Protein AF-A0AAE3ZXQ8-F1 (afdb_monomer_lite)

Sequence (187 aa):
MSVRRIRRAVEITVRGATPAETIATVRERSARLRESTGLSSRVSDSGRVRARMPANSSTHPSPYLTAHIGPRARSTVVTGRIVESWYPLFYGHMYYVLAAMVGLPTLPLLAFVTGFGNPVPYLALALAAVLGWCGVGMTRQRHLSFAREADELERALRPLFAPPGQRPRDDPSRHRPRRPERPAAAP

pLDDT: mean 74.48, std 13.16, range [33.75, 90.44]

Organism: NCBI:txid587534

Radius of gyration: 24.44 Å; chains: 1; bounding box: 50×57×70 Å

Secondary structure (DSSP, 8-state):
------EEEEEEEEES--HHHHHHHHHHHHHHHHHHH--EEEE-TTSEEEEE-----SSSPPPEEEEEEEEETTEEEEEEEEE--S-SSHHHHHHHHHHHHHHHHHHHHHHHHH-TT-SHHHHHHHHHHHHHHHHHHHHHHHHHHHHHHHHHHHHHHHHHHSPTT------GGGG---PPPPPPPP-

Foldseek 3Di:
DDDDFDKDKDKDWFAPDDLQRLLVLL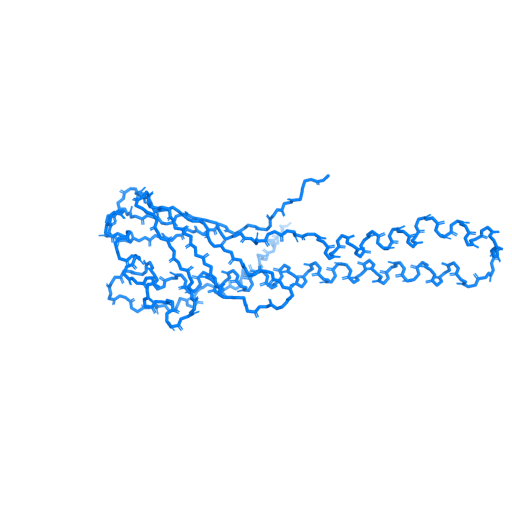VVVQVVLCVVFVKHWDADPQQWIKIWGPQPDPLFAFWIKTWGWDDDDRTIMIIIMTTGPDDLQPQLVVLLVVLCVLQPPVLVVCCVVVPDPDCVSVVSNVVSVVSNVVSVVSSVVRVVVRVVSVVVRSVSCCVSRYDPPDDPPPDPVVPDDPDPDDDDDDD

Structure (mmCIF, N/CA/C/O backbone):
data_AF-A0AAE3ZXQ8-F1
#
_entry.id   AF-A0AAE3ZXQ8-F1
#
loop_
_atom_site.group_PDB
_atom_site.id
_atom_site.type_symbol
_atom_site.label_atom_id
_atom_site.label_alt_id
_atom_site.label_comp_id
_atom_site.label_asym_id
_atom_site.label_entity_id
_atom_site.label_seq_id
_atom_site.pdbx_PDB_ins_code
_atom_site.Cartn_x
_atom_site.Cartn_y
_atom_site.Cartn_z
_atom_site.occupancy
_atom_site.B_iso_or_equiv
_atom_site.auth_seq_id
_atom_site.auth_comp_id
_atom_site.auth_asym_id
_atom_site.auth_atom_id
_atom_site.pdbx_PDB_model_num
ATOM 1 N N . MET A 1 1 ? -3.878 1.257 -20.494 1.00 37.78 1 MET A N 1
ATOM 2 C CA . MET A 1 1 ? -3.511 0.367 -19.365 1.00 37.78 1 MET A CA 1
ATOM 3 C C . MET A 1 1 ? -3.957 1.007 -18.055 1.00 37.78 1 MET A C 1
ATOM 5 O O . MET A 1 1 ? -3.477 2.087 -17.739 1.00 37.78 1 MET A O 1
ATOM 9 N N . SER A 1 2 ? -4.898 0.407 -17.315 1.00 33.75 2 SER A N 1
ATOM 10 C CA . SER A 1 2 ? -5.315 0.947 -16.013 1.00 33.75 2 SER A CA 1
ATOM 11 C C . SER A 1 2 ? -4.284 0.590 -14.940 1.00 33.75 2 SER A C 1
ATOM 13 O O . SER A 1 2 ? -3.924 -0.568 -14.733 1.00 33.75 2 SER A O 1
ATOM 15 N N . VAL A 1 3 ? -3.755 1.616 -14.282 1.00 47.03 3 VAL A N 1
ATOM 16 C CA . VAL A 1 3 ? -2.678 1.487 -13.300 1.00 47.03 3 VAL A CA 1
ATOM 17 C C . VAL A 1 3 ? -3.245 0.873 -12.021 1.00 47.03 3 VAL A C 1
ATOM 19 O O . VAL A 1 3 ? -3.951 1.537 -11.256 1.00 47.03 3 VAL A O 1
ATOM 22 N N . ARG A 1 4 ? -2.965 -0.411 -11.771 1.00 54.62 4 ARG A N 1
ATOM 23 C CA . ARG A 1 4 ? -3.375 -1.068 -10.524 1.00 54.62 4 ARG A CA 1
ATOM 24 C C . ARG A 1 4 ? -2.529 -0.524 -9.375 1.00 54.62 4 ARG A C 1
ATOM 26 O O . ARG A 1 4 ? -1.351 -0.836 -9.262 1.00 54.62 4 ARG A O 1
ATOM 33 N N . ARG A 1 5 ? -3.143 0.283 -8.501 1.00 62.88 5 ARG A N 1
ATOM 34 C CA . ARG A 1 5 ? -2.558 0.614 -7.189 1.00 62.88 5 ARG A CA 1
ATOM 35 C C . ARG A 1 5 ? -2.194 -0.683 -6.469 1.00 62.88 5 ARG A C 1
ATOM 37 O O . ARG A 1 5 ? -3.031 -1.589 -6.424 1.00 62.88 5 ARG A O 1
ATOM 44 N N . ILE A 1 6 ? -1.007 -0.740 -5.871 1.00 67.12 6 ILE A N 1
ATOM 45 C CA . ILE A 1 6 ? -0.635 -1.855 -5.003 1.00 67.12 6 ILE A CA 1
ATOM 46 C C . ILE A 1 6 ? -1.552 -1.803 -3.776 1.00 67.12 6 ILE A C 1
ATOM 48 O O . ILE A 1 6 ? -1.750 -0.753 -3.156 1.00 67.12 6 ILE A O 1
ATOM 52 N N . ARG A 1 7 ? -2.206 -2.928 -3.488 1.00 76.12 7 ARG A N 1
ATOM 53 C CA . ARG A 1 7 ? -3.172 -3.069 -2.397 1.00 76.12 7 ARG A CA 1
ATOM 54 C C . ARG A 1 7 ? -2.911 -4.387 -1.697 1.00 76.12 7 ARG A C 1
ATOM 56 O O . ARG A 1 7 ? -2.832 -5.419 -2.358 1.00 76.12 7 ARG A O 1
ATOM 63 N N . ARG A 1 8 ? -2.857 -4.355 -0.370 1.00 78.44 8 ARG A N 1
ATOM 64 C CA . ARG A 1 8 ? -2.817 -5.557 0.464 1.00 78.44 8 ARG A CA 1
ATOM 65 C C . ARG A 1 8 ? -4.079 -5.616 1.305 1.00 78.44 8 ARG A C 1
ATOM 67 O O . ARG A 1 8 ? -4.377 -4.671 2.032 1.00 78.44 8 ARG A O 1
ATOM 74 N N . ALA A 1 9 ? -4.839 -6.697 1.163 1.00 81.56 9 ALA A N 1
ATOM 75 C CA . ALA A 1 9 ? -5.971 -6.960 2.038 1.00 81.56 9 ALA A CA 1
ATOM 76 C C . ALA A 1 9 ? -5.453 -7.338 3.429 1.00 81.56 9 ALA A C 1
ATOM 78 O O . ALA A 1 9 ? -4.488 -8.092 3.547 1.00 81.56 9 ALA A O 1
ATOM 79 N N . VAL A 1 10 ? -6.088 -6.793 4.460 1.00 79.31 10 VAL A N 1
ATOM 80 C CA . VAL A 1 10 ? -5.793 -7.098 5.857 1.00 79.31 10 VAL A CA 1
ATOM 81 C C . VAL A 1 10 ? -7.108 -7.436 6.537 1.00 79.31 10 VAL A C 1
ATOM 83 O O . VAL A 1 10 ? -8.073 -6.678 6.445 1.00 79.31 10 VAL A O 1
ATOM 86 N N . GLU A 1 11 ? -7.142 -8.577 7.210 1.00 81.88 11 GLU A N 1
ATOM 87 C CA . GLU A 1 11 ? -8.266 -9.006 8.031 1.00 81.88 11 GLU A CA 1
ATOM 88 C C . GLU A 1 11 ? -7.730 -9.379 9.411 1.00 81.88 11 GLU A C 1
ATOM 90 O O . GLU A 1 11 ? -6.830 -10.212 9.532 1.00 81.88 11 GLU A O 1
ATOM 95 N N . ILE A 1 12 ? -8.249 -8.722 10.447 1.00 79.25 12 ILE A N 1
ATOM 96 C CA . ILE A 1 12 ? -7.865 -8.953 11.839 1.00 79.25 12 ILE A CA 1
ATOM 97 C C . ILE A 1 12 ? -9.124 -9.335 12.608 1.00 79.25 12 ILE A C 1
ATOM 99 O O . ILE A 1 12 ? -10.064 -8.549 12.713 1.00 79.25 12 ILE A O 1
ATOM 103 N N . THR A 1 13 ? -9.159 -10.556 13.132 1.00 77.44 13 THR A N 1
ATOM 104 C CA . THR A 1 13 ? -10.271 -11.033 13.961 1.00 77.44 13 THR A CA 1
ATOM 105 C C . THR A 1 13 ? -10.047 -10.636 15.416 1.00 77.44 13 THR A C 1
ATOM 107 O O . THR A 1 13 ? -9.016 -10.965 15.998 1.00 77.44 13 THR A O 1
ATOM 110 N N . VAL A 1 14 ? -11.037 -9.978 16.012 1.00 77.25 14 VAL A N 1
ATOM 111 C CA . VAL A 1 14 ? -11.087 -9.599 17.426 1.00 77.25 14 VAL A CA 1
ATOM 112 C C . VAL A 1 14 ? -12.109 -10.505 18.112 1.00 77.25 14 VAL A C 1
ATOM 114 O O . VAL A 1 14 ? -13.316 -10.432 17.866 1.00 77.25 14 VAL A O 1
ATOM 117 N N . ARG A 1 15 ? -11.628 -11.433 18.943 1.00 68.50 15 ARG A N 1
ATOM 118 C CA . ARG A 1 15 ? -12.498 -12.371 19.665 1.00 68.50 15 ARG A CA 1
ATOM 119 C C . ARG A 1 15 ? -13.095 -11.706 20.904 1.00 68.50 15 ARG A C 1
ATOM 121 O O . ARG A 1 15 ? -12.368 -11.077 21.662 1.00 68.50 15 ARG A O 1
ATOM 128 N N . GLY A 1 16 ? -14.395 -11.913 21.121 1.00 64.38 16 GLY A N 1
ATOM 129 C CA . GLY A 1 16 ? -15.066 -11.618 22.392 1.00 64.38 16 GLY A CA 1
ATOM 130 C C . GLY A 1 16 ? -15.449 -10.159 22.653 1.00 64.38 16 GLY A C 1
ATOM 131 O O . GLY A 1 16 ? -16.006 -9.899 23.707 1.00 64.38 16 GLY A O 1
ATOM 132 N N . ALA A 1 17 ? -15.194 -9.233 21.724 1.00 72.69 17 ALA A N 1
ATOM 133 C CA . ALA A 1 17 ? -15.605 -7.833 21.853 1.00 72.69 17 ALA A CA 1
ATOM 134 C C . ALA A 1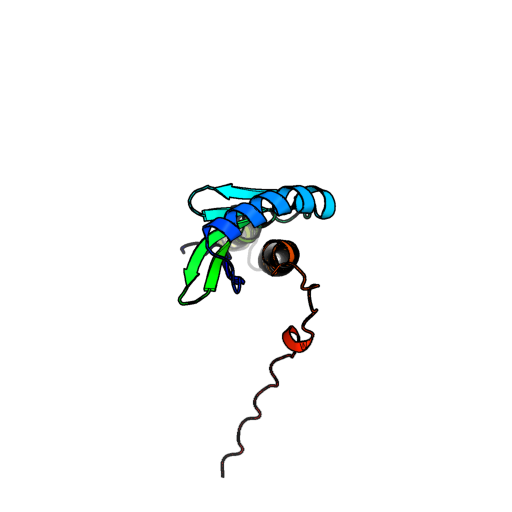 17 ? -16.722 -7.502 20.860 1.00 72.69 17 ALA A C 1
ATOM 136 O O . ALA A 1 17 ? -16.688 -7.959 19.711 1.00 72.69 17 ALA A O 1
ATOM 137 N N . THR A 1 18 ? -17.681 -6.677 21.268 1.00 84.69 18 THR A N 1
ATOM 138 C CA . THR A 1 18 ? -18.649 -6.055 20.356 1.00 84.69 18 THR A CA 1
ATOM 139 C C . THR A 1 18 ? -17.957 -5.006 19.468 1.00 84.69 18 THR A C 1
ATOM 141 O O . THR A 1 18 ? -16.875 -4.506 19.812 1.00 84.69 18 THR A O 1
ATOM 144 N N . PRO A 1 19 ? -18.547 -4.622 18.319 1.00 84.12 19 PRO A N 1
ATOM 145 C CA . PRO A 1 19 ? -17.994 -3.551 17.491 1.00 84.12 19 PRO A CA 1
ATOM 146 C C . PRO A 1 19 ? -17.811 -2.236 18.262 1.00 84.12 19 PRO A C 1
ATOM 148 O O . PRO A 1 19 ? -16.785 -1.578 18.102 1.00 84.12 19 PRO A O 1
ATOM 151 N N . ALA A 1 20 ? -18.754 -1.891 19.145 1.00 84.81 20 ALA A N 1
ATOM 152 C CA . ALA A 1 20 ? -18.701 -0.684 19.969 1.00 84.81 20 ALA A CA 1
ATOM 153 C C . ALA A 1 20 ? -17.536 -0.708 20.975 1.00 84.81 20 ALA A C 1
ATOM 155 O O . ALA A 1 20 ? -16.752 0.240 21.036 1.00 84.81 20 ALA A O 1
ATOM 156 N N . GLU A 1 21 ? -17.357 -1.816 21.701 1.00 84.94 21 GLU A N 1
ATOM 157 C CA . GLU A 1 21 ? -16.222 -2.000 22.619 1.00 84.94 21 GLU A CA 1
ATOM 158 C C . GLU A 1 21 ? -14.882 -1.974 21.878 1.00 84.94 21 GLU A C 1
ATOM 160 O O . GLU A 1 21 ? -13.905 -1.393 22.357 1.00 84.94 21 GLU A O 1
ATOM 165 N N . THR A 1 22 ? -14.836 -2.556 20.676 1.00 83.62 22 THR A N 1
ATOM 166 C CA . THR A 1 22 ? -13.638 -2.547 19.827 1.00 83.62 22 THR A CA 1
ATOM 167 C C . THR A 1 22 ? -13.291 -1.121 19.398 1.00 83.62 22 THR A C 1
ATOM 169 O O . THR A 1 22 ? -12.130 -0.728 19.473 1.00 83.62 22 THR A O 1
ATOM 172 N N . ILE A 1 23 ? -14.278 -0.312 18.998 1.00 86.50 23 ILE A N 1
ATOM 173 C CA . ILE A 1 23 ? -14.078 1.101 18.641 1.00 86.50 23 ILE A CA 1
ATOM 174 C C . ILE A 1 23 ? -13.531 1.897 19.832 1.00 86.50 23 ILE A C 1
ATOM 176 O O . ILE A 1 23 ? -12.537 2.610 19.674 1.00 86.50 23 ILE A O 1
ATOM 180 N N . ALA A 1 24 ? -14.134 1.750 21.016 1.00 85.69 24 ALA A N 1
ATOM 181 C CA . ALA A 1 24 ? -13.691 2.434 22.231 1.00 85.69 24 ALA A CA 1
ATOM 182 C C . ALA A 1 24 ? -12.251 2.046 22.611 1.00 85.69 24 ALA A C 1
ATOM 184 O O . ALA A 1 24 ? -11.399 2.917 22.795 1.00 85.69 24 ALA A O 1
ATOM 185 N N . THR A 1 25 ? -11.952 0.743 22.615 1.00 85.44 25 THR A N 1
ATOM 186 C CA . THR A 1 25 ? -10.617 0.205 22.923 1.00 85.44 25 THR A CA 1
ATOM 187 C C . THR A 1 25 ? -9.565 0.709 21.940 1.00 85.44 25 THR A C 1
ATOM 189 O O . THR A 1 25 ? -8.470 1.110 22.334 1.00 85.44 25 THR A O 1
ATOM 192 N N . VAL A 1 26 ? -9.881 0.714 20.643 1.00 85.81 26 VAL A N 1
ATOM 193 C CA . VAL A 1 26 ? -8.960 1.212 19.620 1.00 85.81 26 VAL A CA 1
ATOM 194 C C . VAL A 1 26 ? -8.724 2.713 19.793 1.00 85.81 26 VAL A C 1
ATOM 196 O O . VAL A 1 26 ? -7.584 3.154 19.663 1.00 85.81 26 VAL A O 1
ATOM 199 N N . ARG A 1 27 ? -9.758 3.501 20.118 1.00 86.31 27 ARG A N 1
ATOM 200 C CA . ARG A 1 27 ? -9.615 4.942 20.383 1.00 86.31 27 ARG A CA 1
ATOM 201 C C . ARG A 1 27 ? -8.691 5.189 21.579 1.00 86.31 27 ARG A C 1
ATOM 203 O O . ARG A 1 27 ? -7.763 5.980 21.448 1.00 86.31 27 ARG A O 1
ATOM 210 N N . GLU A 1 28 ? -8.858 4.465 22.681 1.00 85.06 28 GLU A N 1
ATOM 211 C CA . GLU A 1 28 ? -7.976 4.577 23.852 1.00 85.06 28 GLU A CA 1
ATOM 212 C C . GLU A 1 28 ? -6.525 4.179 23.522 1.00 85.06 28 GLU A C 1
ATOM 214 O O . GLU A 1 28 ? -5.578 4.924 23.784 1.00 85.06 28 GLU A O 1
ATOM 219 N N . ARG A 1 29 ? -6.333 3.020 22.882 1.00 84.75 29 ARG A N 1
ATOM 220 C CA . ARG A 1 29 ? -4.997 2.504 22.545 1.00 84.75 29 ARG A CA 1
ATOM 221 C C . ARG A 1 29 ? -4.296 3.321 21.467 1.00 84.75 29 ARG A C 1
ATOM 223 O O . ARG A 1 29 ? -3.069 3.365 21.465 1.00 84.75 29 ARG A O 1
ATOM 230 N N . SER A 1 30 ? -5.040 3.971 20.571 1.00 83.81 30 SER A N 1
ATOM 231 C CA . SER A 1 30 ? -4.473 4.789 19.494 1.00 83.81 30 SER A CA 1
ATOM 232 C C . SER A 1 30 ? -3.608 5.934 20.015 1.00 83.81 30 SER A C 1
ATOM 234 O O . SER A 1 30 ? -2.564 6.212 19.427 1.00 83.81 30 SER A O 1
ATOM 236 N N . ALA A 1 31 ? -3.997 6.548 21.138 1.00 78.25 31 ALA A N 1
ATOM 237 C CA . ALA A 1 31 ? -3.218 7.598 21.783 1.00 78.25 31 ALA A CA 1
ATOM 238 C C . ALA A 1 31 ? -1.873 7.055 22.291 1.00 78.25 31 ALA A C 1
ATOM 240 O O . ALA A 1 31 ? -0.826 7.586 21.932 1.00 78.25 31 ALA A O 1
ATOM 241 N N . ARG A 1 32 ? -1.894 5.925 23.013 1.00 80.06 32 ARG A N 1
ATOM 242 C CA . ARG A 1 32 ? -0.681 5.277 23.545 1.00 80.06 32 ARG A CA 1
ATOM 243 C C . ARG A 1 32 ? 0.257 4.783 22.439 1.00 80.06 32 ARG A C 1
ATOM 245 O O . ARG A 1 32 ? 1.466 4.968 22.509 1.00 80.06 32 ARG A O 1
ATOM 252 N N . LEU A 1 33 ? -0.294 4.179 21.385 1.00 79.06 33 LEU A N 1
ATOM 253 C CA . LEU A 1 33 ? 0.491 3.675 20.251 1.00 79.06 33 LEU A CA 1
ATOM 254 C C . LEU A 1 33 ? 1.142 4.794 19.437 1.00 79.06 33 LEU A C 1
ATOM 256 O O . LEU A 1 33 ? 2.220 4.584 18.876 1.00 79.06 33 LEU A O 1
ATOM 260 N N . ARG A 1 34 ? 0.529 5.980 19.383 1.00 82.06 34 ARG A N 1
ATOM 261 C CA . ARG A 1 34 ? 1.135 7.143 18.732 1.00 82.06 34 ARG A CA 1
ATOM 262 C C . ARG A 1 34 ? 2.427 7.560 19.428 1.00 82.06 34 ARG A C 1
ATOM 264 O O . ARG A 1 34 ? 3.382 7.894 18.738 1.00 82.06 34 ARG A O 1
ATOM 271 N N . GLU A 1 35 ? 2.464 7.511 20.753 1.00 78.50 35 GLU A N 1
ATOM 272 C CA . GLU A 1 35 ? 3.657 7.856 21.533 1.00 78.50 35 GLU A CA 1
ATOM 273 C C . GLU A 1 35 ? 4.769 6.816 21.362 1.00 78.50 35 GLU A C 1
ATOM 275 O O . GLU A 1 35 ? 5.927 7.183 21.195 1.00 78.50 35 GLU A O 1
ATOM 280 N N . SER A 1 36 ? 4.430 5.523 21.324 1.00 78.06 36 SER A N 1
ATOM 281 C CA . SER A 1 36 ? 5.437 4.454 21.271 1.00 78.06 36 SER A CA 1
ATOM 282 C C . SER A 1 36 ? 5.941 4.111 19.864 1.00 78.06 36 SER A C 1
ATOM 284 O O . SER A 1 36 ? 7.054 3.617 19.719 1.00 78.06 36 SER A O 1
ATOM 286 N N . THR A 1 37 ? 5.123 4.302 18.824 1.00 76.12 37 THR A N 1
ATOM 287 C CA . THR A 1 37 ? 5.448 3.881 17.441 1.00 76.12 37 THR A CA 1
ATOM 288 C C . THR A 1 37 ? 5.335 5.000 16.409 1.00 76.12 37 THR A C 1
ATOM 290 O O . THR A 1 37 ? 5.613 4.786 15.231 1.00 76.12 37 THR A O 1
ATOM 293 N N . GLY A 1 38 ? 4.856 6.184 16.801 1.00 79.88 38 GLY A N 1
ATOM 294 C CA . GLY A 1 38 ? 4.507 7.252 15.863 1.00 79.88 38 GLY A CA 1
ATOM 295 C C . GLY A 1 38 ? 3.258 6.963 15.017 1.00 79.88 38 GLY A C 1
ATOM 296 O O . GLY A 1 38 ? 2.862 7.809 14.214 1.00 79.88 38 GLY A O 1
ATOM 297 N N . LEU A 1 39 ? 2.612 5.798 15.179 1.00 84.25 39 LEU A N 1
ATOM 298 C CA . LEU A 1 39 ? 1.437 5.394 14.408 1.00 84.25 39 LEU A CA 1
ATOM 299 C C . LEU A 1 39 ? 0.283 6.378 14.625 1.00 84.25 39 LEU A C 1
ATOM 301 O O . LEU A 1 39 ? -0.301 6.468 15.705 1.00 84.25 39 LEU A O 1
ATOM 305 N N . SER A 1 40 ? -0.111 7.077 13.564 1.00 85.44 40 SER A N 1
ATOM 306 C CA . SER A 1 40 ? -1.320 7.891 13.576 1.00 85.44 40 SER A CA 1
ATOM 307 C C . SER A 1 40 ? -2.500 7.010 13.199 1.00 85.44 40 SER A C 1
ATOM 309 O O . SER A 1 40 ? -2.608 6.584 12.049 1.00 85.44 40 SER A O 1
ATOM 311 N N . SER A 1 41 ? -3.392 6.728 14.148 1.00 87.94 41 SER A N 1
ATOM 312 C CA . SER A 1 41 ? -4.651 6.035 13.872 1.00 87.94 41 SER A CA 1
ATOM 313 C C . SER A 1 41 ? -5.851 6.865 14.322 1.00 87.94 41 SER A C 1
ATOM 315 O O . SER A 1 41 ? -5.797 7.596 15.307 1.00 87.94 41 SER A O 1
ATOM 317 N N . ARG A 1 42 ? -6.929 6.811 13.538 1.00 88.06 42 ARG A N 1
ATOM 318 C CA . ARG A 1 42 ? -8.206 7.474 13.810 1.00 88.06 42 ARG A CA 1
ATOM 319 C C . ARG A 1 42 ? -9.338 6.497 13.553 1.00 88.06 42 ARG A C 1
ATOM 321 O O . ARG A 1 42 ? -9.347 5.824 12.519 1.00 88.06 42 ARG A O 1
ATOM 328 N N . VAL A 1 43 ? -10.302 6.475 14.464 1.00 89.19 43 VAL A N 1
ATOM 329 C CA . VAL A 1 43 ? -11.516 5.664 14.349 1.00 89.19 43 VAL A CA 1
ATOM 330 C C . VAL A 1 43 ? -12.733 6.574 14.411 1.00 89.19 43 VAL A C 1
ATOM 332 O O . VAL A 1 43 ? -12.858 7.377 15.339 1.00 89.19 43 VAL A O 1
ATOM 335 N N . SER A 1 44 ? -13.595 6.476 13.399 1.00 87.94 44 SER A N 1
ATOM 336 C CA . SER A 1 44 ? -14.896 7.144 13.395 1.00 87.94 44 SER A CA 1
ATOM 337 C C . SER A 1 44 ? -15.910 6.359 14.218 1.00 87.94 44 SER A C 1
ATOM 339 O O . SER A 1 44 ? -15.777 5.148 14.389 1.00 87.94 44 SER A O 1
ATOM 341 N N . ASP A 1 45 ? -16.974 7.031 14.647 1.00 85.62 45 ASP A N 1
ATOM 342 C CA . ASP A 1 45 ? -18.062 6.389 15.395 1.00 85.62 45 ASP A CA 1
ATOM 343 C C . ASP A 1 45 ? -18.792 5.332 14.543 1.00 85.62 45 ASP A C 1
ATOM 345 O O . ASP A 1 45 ? -19.298 4.343 15.057 1.00 85.62 45 ASP A O 1
ATOM 349 N N . SER A 1 46 ? -18.729 5.463 13.212 1.00 85.06 46 SER A N 1
ATOM 350 C CA . SER A 1 46 ? -19.206 4.465 12.244 1.00 85.06 46 SER A CA 1
ATOM 351 C C . SER A 1 46 ? -18.289 3.235 12.088 1.00 85.06 46 SER A C 1
ATOM 353 O O . SER A 1 46 ? -18.432 2.485 11.122 1.00 85.06 46 SER A O 1
ATOM 355 N N . GLY A 1 47 ? -17.257 3.078 12.923 1.00 83.81 47 GLY A N 1
ATOM 356 C CA . GLY A 1 47 ? -16.312 1.958 12.865 1.00 83.81 47 GLY A CA 1
ATOM 357 C C . GLY A 1 47 ? -15.300 2.017 11.717 1.00 83.81 47 GLY A C 1
ATOM 358 O O . GLY A 1 47 ? -14.646 1.017 11.419 1.00 83.81 47 GLY A O 1
ATOM 359 N N . ARG A 1 48 ? -15.140 3.157 11.031 1.00 89.44 48 ARG A N 1
ATOM 360 C CA . ARG A 1 48 ? -14.107 3.310 9.994 1.00 89.44 48 ARG A CA 1
ATOM 361 C C . ARG A 1 48 ? -12.772 3.635 10.650 1.00 89.44 48 ARG A C 1
ATOM 363 O O . ARG A 1 48 ? -12.643 4.644 11.336 1.00 89.44 48 ARG A O 1
ATOM 370 N N . VAL A 1 49 ? -11.760 2.828 10.359 1.00 89.06 49 VAL A N 1
ATOM 371 C CA . VAL A 1 49 ? -10.398 2.993 10.868 1.00 89.06 49 VAL A CA 1
ATOM 372 C C . VAL A 1 49 ? -9.499 3.495 9.749 1.00 89.06 49 VAL A C 1
ATOM 374 O O . VAL A 1 49 ? -9.481 2.951 8.640 1.00 89.06 49 VAL A O 1
ATOM 377 N N . ARG A 1 50 ? -8.724 4.534 10.037 1.00 89.88 50 ARG A N 1
ATOM 378 C CA . ARG A 1 50 ? -7.616 4.978 9.194 1.00 89.88 50 ARG A CA 1
ATOM 379 C C . ARG A 1 50 ? -6.352 4.953 10.023 1.00 89.88 50 ARG A C 1
ATOM 381 O O . ARG A 1 50 ? -6.353 5.502 11.119 1.00 89.88 50 ARG A O 1
ATOM 388 N N . ALA A 1 51 ? -5.295 4.343 9.507 1.00 88.38 51 ALA A N 1
ATOM 389 C CA . ALA A 1 51 ? -4.006 4.342 10.182 1.00 88.38 51 ALA A CA 1
ATOM 390 C C . ALA A 1 51 ? -2.872 4.603 9.198 1.00 88.38 51 ALA A C 1
ATOM 392 O O . ALA A 1 51 ? -2.953 4.213 8.035 1.00 88.38 51 ALA A O 1
ATOM 393 N N . ARG A 1 52 ? -1.825 5.277 9.654 1.00 86.56 52 ARG A N 1
ATOM 394 C CA . ARG A 1 52 ? -0.653 5.616 8.853 1.00 86.56 52 ARG A CA 1
ATOM 395 C C . ARG A 1 52 ? 0.574 5.661 9.755 1.00 86.56 52 ARG A C 1
ATOM 397 O O . ARG A 1 52 ? 0.513 6.227 10.846 1.00 86.56 52 ARG A O 1
ATOM 404 N N . MET A 1 53 ? 1.672 5.084 9.280 1.00 82.69 53 MET A N 1
ATOM 405 C CA . MET A 1 53 ? 2.979 5.257 9.911 1.00 82.69 53 MET A CA 1
ATOM 406 C C . MET A 1 53 ? 3.594 6.608 9.522 1.00 82.69 53 MET A C 1
ATOM 408 O O . MET A 1 53 ? 3.275 7.132 8.446 1.00 82.69 53 MET A O 1
ATOM 412 N N . PRO A 1 54 ? 4.468 7.179 10.367 1.00 78.38 54 PRO A N 1
ATOM 413 C CA . PRO A 1 54 ? 5.292 8.310 9.963 1.00 78.38 54 PRO A CA 1
ATOM 414 C C . PRO A 1 54 ? 6.101 7.960 8.706 1.00 78.38 54 PRO A C 1
ATOM 416 O O . PRO A 1 54 ? 6.304 6.791 8.377 1.00 78.38 54 PRO A O 1
ATOM 419 N N . ALA A 1 55 ? 6.497 8.990 7.959 1.00 70.12 55 ALA A N 1
ATOM 420 C CA . ALA A 1 55 ? 7.278 8.792 6.749 1.00 70.12 55 ALA A CA 1
ATOM 421 C C . ALA A 1 55 ? 8.672 8.266 7.118 1.00 70.12 55 ALA A C 1
ATOM 423 O O . ALA A 1 55 ? 9.513 9.032 7.575 1.00 70.12 55 ALA A O 1
ATOM 424 N N . ASN A 1 56 ? 8.902 6.969 6.910 1.00 67.06 56 ASN A N 1
ATOM 425 C CA . ASN A 1 56 ? 10.185 6.318 7.202 1.00 67.06 56 ASN A CA 1
ATOM 426 C C . ASN A 1 56 ? 11.104 6.238 5.971 1.00 67.06 56 ASN A C 1
ATOM 428 O O . ASN A 1 56 ? 12.240 5.783 6.072 1.00 67.06 56 ASN A O 1
ATOM 432 N N . SER A 1 57 ? 10.621 6.664 4.802 1.00 62.31 57 SER A N 1
ATOM 433 C CA . SER A 1 57 ? 11.351 6.588 3.540 1.00 62.31 57 SER A CA 1
ATOM 434 C C . SER A 1 57 ? 11.252 7.900 2.771 1.00 62.31 57 SER A C 1
ATOM 436 O O . SER A 1 57 ? 10.169 8.455 2.592 1.00 62.31 57 SER A O 1
ATOM 438 N N . SER A 1 58 ? 12.394 8.373 2.273 1.00 61.97 58 SER A N 1
ATOM 439 C CA . SER A 1 58 ? 12.482 9.491 1.327 1.00 61.97 58 SER A CA 1
ATOM 440 C C . SER A 1 58 ? 12.134 9.082 -0.109 1.00 61.97 58 SER A C 1
ATOM 442 O O . SER A 1 58 ? 11.889 9.936 -0.955 1.00 61.97 58 SER A O 1
ATOM 444 N N . THR A 1 59 ? 12.109 7.776 -0.395 1.00 59.41 59 THR A N 1
ATOM 445 C CA . THR A 1 59 ? 11.980 7.231 -1.759 1.00 59.41 59 THR A CA 1
ATOM 446 C C . THR A 1 59 ? 10.587 6.690 -2.069 1.00 59.41 59 THR A C 1
ATOM 448 O O . THR A 1 59 ? 10.266 6.423 -3.227 1.00 59.41 59 THR A O 1
ATOM 451 N N . HIS A 1 60 ? 9.743 6.532 -1.050 1.00 64.75 60 HIS A N 1
ATOM 452 C CA . HIS A 1 60 ? 8.410 5.961 -1.177 1.00 64.75 60 HIS A CA 1
ATOM 453 C C . HIS A 1 60 ? 7.462 6.596 -0.151 1.00 64.75 60 HIS A C 1
ATOM 455 O O . HIS A 1 60 ? 7.813 6.710 1.024 1.00 64.75 60 HIS A O 1
ATOM 461 N N . PRO A 1 61 ? 6.255 7.013 -0.565 1.00 70.88 61 PRO A N 1
ATOM 462 C CA . PRO A 1 61 ? 5.297 7.585 0.360 1.00 70.88 61 PRO A CA 1
ATOM 463 C C . PRO A 1 61 ? 4.676 6.480 1.223 1.00 70.88 61 PRO A C 1
ATOM 465 O O . PRO A 1 61 ? 4.088 5.531 0.708 1.00 70.88 61 PRO A O 1
ATOM 468 N N . SER A 1 62 ? 4.781 6.624 2.545 1.00 77.50 62 SER A N 1
ATOM 469 C CA . SER A 1 62 ? 4.385 5.556 3.464 1.00 77.50 62 SER A CA 1
ATOM 470 C C . SER A 1 62 ? 2.931 5.114 3.294 1.00 77.50 62 SER A C 1
ATOM 472 O O . SER A 1 62 ? 2.030 5.953 3.153 1.00 77.50 62 SER A O 1
ATOM 474 N N . PRO A 1 63 ? 2.679 3.795 3.330 1.00 81.75 63 PRO A N 1
ATOM 475 C CA . PRO A 1 63 ? 1.367 3.254 3.065 1.00 81.75 63 PRO A CA 1
ATOM 476 C C . PRO A 1 63 ? 0.412 3.606 4.207 1.00 81.75 63 PRO A C 1
ATOM 478 O O . PRO A 1 63 ? 0.810 3.848 5.351 1.00 81.75 63 PRO A O 1
ATOM 481 N N . TYR A 1 64 ? -0.880 3.615 3.900 1.00 86.06 64 TYR A N 1
ATOM 482 C CA . TYR A 1 64 ? -1.927 3.851 4.886 1.00 86.06 64 TYR A CA 1
ATOM 483 C C . TYR A 1 64 ? -2.956 2.723 4.867 1.00 86.06 64 TYR A C 1
ATOM 485 O O . TYR A 1 64 ? -3.301 2.165 3.824 1.00 86.06 64 TYR A O 1
ATOM 493 N N . LEU A 1 65 ? -3.467 2.389 6.046 1.00 89.00 65 LEU A N 1
ATOM 494 C CA . LEU A 1 65 ? -4.577 1.475 6.245 1.00 89.00 65 LEU A CA 1
ATOM 495 C C . LEU A 1 65 ? -5.898 2.231 6.112 1.00 89.00 65 LEU A C 1
ATOM 497 O O . LEU A 1 65 ? -6.106 3.277 6.731 1.00 89.00 65 LEU A O 1
ATOM 501 N N . THR A 1 66 ? -6.834 1.627 5.389 1.00 88.44 66 THR A N 1
ATOM 502 C CA . THR A 1 66 ? -8.266 1.919 5.502 1.00 88.44 66 THR A CA 1
ATOM 503 C C . THR A 1 66 ? -9.000 0.641 5.865 1.00 88.44 66 THR A C 1
ATOM 505 O O . THR A 1 66 ? -8.954 -0.324 5.108 1.00 88.44 66 THR A O 1
ATOM 508 N N . ALA A 1 67 ? -9.654 0.616 7.020 1.00 89.00 67 ALA A N 1
ATOM 509 C CA . ALA A 1 67 ? -10.375 -0.551 7.505 1.00 89.00 67 ALA A CA 1
ATOM 510 C C . ALA A 1 67 ? -11.755 -0.183 8.056 1.00 89.00 67 ALA A C 1
ATOM 512 O O . ALA A 1 67 ? -12.080 0.990 8.253 1.00 89.00 67 ALA A O 1
ATOM 513 N N . HIS A 1 68 ? -12.565 -1.206 8.274 1.00 90.44 68 HIS A N 1
ATOM 514 C CA . HIS A 1 68 ? -13.879 -1.131 8.880 1.00 90.44 68 HIS A CA 1
ATOM 515 C C . HIS A 1 68 ? -13.993 -2.213 9.951 1.00 90.44 68 HIS A C 1
ATOM 517 O O . HIS A 1 68 ? -13.595 -3.356 9.719 1.00 90.44 68 HIS A O 1
ATOM 523 N N . ILE A 1 69 ? -14.496 -1.819 11.117 1.00 88.56 69 ILE A N 1
ATOM 524 C CA . ILE A 1 69 ? -14.814 -2.693 12.241 1.00 88.56 69 ILE A CA 1
ATOM 525 C C . ILE A 1 69 ? -16.277 -3.090 12.083 1.00 88.56 69 ILE A C 1
ATOM 527 O O . ILE A 1 69 ? -17.151 -2.227 12.121 1.00 88.56 69 ILE A O 1
ATOM 531 N N . GLY A 1 70 ? -16.536 -4.381 11.912 1.00 85.38 70 GLY A N 1
ATOM 532 C CA . GLY A 1 70 ? -17.889 -4.900 11.757 1.00 85.38 70 GLY A CA 1
ATOM 533 C C . GLY A 1 70 ? -18.081 -6.249 12.448 1.00 85.38 70 GLY A C 1
ATOM 534 O O . GLY A 1 70 ? -17.105 -6.940 12.755 1.00 85.38 70 GLY A O 1
ATOM 535 N N . PRO A 1 71 ? -19.336 -6.641 12.709 1.00 85.44 71 PRO A N 1
ATOM 536 C CA . PRO A 1 71 ? -19.638 -7.955 13.253 1.00 85.44 71 PRO A CA 1
ATOM 537 C C . PRO A 1 71 ? -19.400 -9.052 12.202 1.00 85.44 71 PRO A C 1
ATOM 539 O O . PRO A 1 71 ? -19.738 -8.899 11.029 1.00 85.44 71 PRO A O 1
ATOM 542 N N . ARG A 1 72 ? -18.857 -10.195 12.630 1.00 83.19 72 ARG A N 1
ATOM 543 C CA . ARG A 1 72 ? -18.761 -11.428 11.837 1.00 83.19 72 ARG A CA 1
ATOM 544 C C . ARG A 1 72 ? -19.089 -12.636 12.711 1.00 83.19 72 ARG A C 1
ATOM 546 O O . ARG A 1 72 ? -18.268 -13.083 13.517 1.00 83.19 72 ARG A O 1
ATOM 553 N N . ALA A 1 73 ? -20.287 -13.185 12.511 1.00 79.81 73 ALA A N 1
ATOM 554 C CA . ALA A 1 73 ? -20.832 -14.305 13.279 1.00 79.81 73 ALA A CA 1
ATOM 555 C C . ALA A 1 73 ? -20.745 -14.069 14.801 1.00 79.81 73 ALA A C 1
ATOM 557 O O . ALA A 1 73 ? -21.500 -13.266 15.334 1.00 79.81 73 ALA A O 1
ATOM 558 N N . ARG A 1 74 ? -19.815 -14.741 15.495 1.00 77.81 74 ARG A N 1
ATOM 559 C CA . ARG A 1 74 ? -19.608 -14.650 16.956 1.00 77.81 74 ARG A CA 1
ATOM 560 C C . ARG A 1 74 ? -18.407 -13.779 17.358 1.00 77.81 74 ARG A C 1
ATOM 562 O O . ARG A 1 74 ? -17.884 -13.910 18.460 1.00 77.81 74 ARG A O 1
ATOM 569 N N . SER A 1 75 ? -17.901 -12.955 16.447 1.00 78.62 75 SER A N 1
ATOM 570 C CA . SER A 1 75 ? -16.700 -12.139 16.657 1.00 78.62 75 SER A CA 1
ATOM 571 C C . SER A 1 75 ? -16.826 -10.777 15.990 1.00 78.62 75 SER A C 1
ATOM 573 O O . SER A 1 75 ? -17.674 -10.586 15.120 1.00 78.62 75 SER A O 1
ATOM 575 N N . THR A 1 76 ? -15.955 -9.846 16.362 1.00 83.62 76 THR A N 1
ATOM 576 C CA . THR A 1 76 ? -15.776 -8.598 15.620 1.00 83.62 76 THR A CA 1
ATOM 577 C C . THR A 1 76 ? -14.582 -8.759 14.694 1.00 83.62 76 THR A C 1
ATOM 579 O O . THR A 1 76 ? -13.556 -9.320 15.074 1.00 83.62 76 THR A O 1
ATOM 582 N N . VAL A 1 77 ? -14.698 -8.294 13.456 1.00 85.50 77 VAL A N 1
ATOM 583 C CA . VAL A 1 77 ? -13.611 -8.356 12.480 1.00 85.50 77 VAL A CA 1
ATOM 584 C C . VAL A 1 77 ? -13.296 -6.962 11.982 1.00 85.50 77 VAL A C 1
ATOM 586 O O . VAL A 1 77 ? -14.177 -6.157 11.686 1.00 85.50 77 VAL A O 1
ATOM 589 N N . VAL A 1 78 ? -12.002 -6.695 11.878 1.00 84.19 78 VAL A N 1
ATOM 590 C CA . VAL A 1 78 ? -11.460 -5.501 11.252 1.00 84.19 78 VAL A CA 1
ATOM 591 C C . VAL A 1 78 ? -10.990 -5.884 9.862 1.00 84.19 78 VAL A C 1
ATOM 593 O O . VAL A 1 78 ? -9.941 -6.505 9.689 1.00 84.19 78 VAL A O 1
ATOM 596 N N . THR A 1 79 ? -11.787 -5.531 8.861 1.00 85.81 79 THR A N 1
ATOM 597 C CA . THR A 1 79 ? -11.460 -5.764 7.452 1.00 85.81 79 THR A CA 1
ATOM 598 C C . THR A 1 79 ? -10.985 -4.475 6.817 1.00 85.81 79 THR A C 1
ATOM 600 O O . THR A 1 79 ? -11.664 -3.451 6.896 1.00 85.81 79 THR A O 1
ATOM 603 N N . GLY A 1 80 ? -9.844 -4.507 6.147 1.00 86.75 80 GLY A N 1
ATOM 604 C CA . GLY A 1 80 ? -9.291 -3.326 5.519 1.00 86.75 80 GLY A CA 1
ATOM 605 C C . GLY A 1 80 ? -8.315 -3.614 4.403 1.00 86.75 80 GLY A C 1
ATOM 606 O O . GLY A 1 80 ? -8.083 -4.747 3.980 1.00 86.75 80 GLY A O 1
ATOM 607 N N . ARG A 1 81 ? -7.759 -2.528 3.886 1.00 87.81 81 ARG A N 1
ATOM 608 C CA . ARG A 1 81 ? -6.739 -2.543 2.851 1.00 87.81 81 ARG A CA 1
ATOM 609 C C . ARG A 1 81 ? -5.642 -1.567 3.227 1.00 87.81 81 ARG A C 1
ATOM 611 O O . ARG A 1 81 ? -5.925 -0.411 3.552 1.00 87.81 81 ARG A O 1
ATOM 618 N N . ILE A 1 82 ? -4.406 -2.040 3.147 1.00 85.56 82 ILE A N 1
ATOM 619 C CA . ILE A 1 82 ? -3.223 -1.190 3.117 1.00 85.56 82 ILE A CA 1
ATOM 620 C C . ILE A 1 82 ? -3.040 -0.749 1.669 1.00 85.56 82 ILE A C 1
ATOM 622 O O . ILE A 1 82 ? -3.003 -1.575 0.749 1.00 85.56 82 ILE A O 1
ATOM 626 N N . VAL A 1 83 ? -2.997 0.562 1.474 1.00 82.56 83 VAL A N 1
ATOM 627 C CA . VAL A 1 83 ? -2.940 1.201 0.166 1.00 82.56 83 VAL A CA 1
ATOM 628 C C . VAL A 1 83 ? -1.770 2.168 0.150 1.00 82.56 83 VAL A C 1
ATOM 630 O O . VAL A 1 83 ? -1.517 2.891 1.111 1.00 82.56 83 VAL A O 1
ATOM 633 N N . GLU A 1 84 ? -1.068 2.191 -0.971 1.00 75.81 84 GLU A N 1
ATOM 634 C CA . GLU A 1 84 ? -0.022 3.168 -1.228 1.00 75.81 84 GLU A CA 1
ATOM 635 C C . GLU A 1 84 ? -0.627 4.554 -1.511 1.00 75.81 84 GLU A C 1
ATOM 637 O O . GLU A 1 84 ? -1.600 4.687 -2.272 1.00 75.81 84 GLU A O 1
ATOM 642 N N . SER A 1 85 ? -0.079 5.609 -0.903 1.00 67.69 85 SER A N 1
ATOM 643 C CA . SER A 1 85 ? -0.518 6.976 -1.186 1.00 67.69 85 SER A CA 1
ATOM 644 C C . SER A 1 85 ? 0.131 7.505 -2.462 1.00 67.69 85 SER A C 1
ATOM 646 O O . SER A 1 85 ? 1.232 8.027 -2.428 1.00 67.69 85 SER A O 1
ATOM 648 N N . TRP A 1 86 ? -0.634 7.425 -3.551 1.00 61.91 86 TRP A N 1
ATOM 649 C CA . TRP A 1 86 ? -0.499 8.191 -4.799 1.00 61.91 86 TRP A CA 1
ATOM 650 C C . TRP A 1 86 ? 0.793 8.007 -5.638 1.00 61.91 86 TRP A C 1
ATOM 652 O O . TRP A 1 86 ? 1.865 7.655 -5.167 1.00 61.91 86 TRP A O 1
ATOM 662 N N . TYR A 1 87 ? 0.606 8.161 -6.954 1.00 57.81 87 TYR A N 1
ATOM 663 C CA . TYR A 1 87 ? 1.511 7.881 -8.085 1.00 57.81 87 TYR A CA 1
ATOM 664 C C . TYR A 1 87 ? 2.351 6.590 -8.055 1.00 57.81 87 TYR A C 1
ATOM 666 O O . TYR A 1 87 ? 3.574 6.650 -7.915 1.00 57.81 87 TYR A O 1
ATOM 674 N N . PRO A 1 88 ? 1.732 5.427 -8.347 1.00 55.09 88 PRO A N 1
ATOM 675 C CA . PRO A 1 88 ? 2.416 4.135 -8.496 1.00 55.09 88 PRO A CA 1
ATOM 676 C C . PRO A 1 88 ? 3.487 4.094 -9.600 1.00 55.09 88 PRO A C 1
ATOM 678 O O . PRO A 1 88 ? 4.276 3.159 -9.645 1.00 55.09 88 PRO A O 1
ATOM 681 N N . LEU A 1 89 ? 3.511 5.078 -10.508 1.00 55.88 89 LEU A N 1
ATOM 682 C CA . LEU A 1 89 ? 4.244 4.964 -11.768 1.00 55.88 89 LEU A CA 1
ATOM 683 C C . LEU A 1 89 ? 5.182 6.112 -12.113 1.00 55.88 89 LEU A C 1
ATOM 685 O O . LEU A 1 89 ? 5.924 5.929 -13.064 1.00 55.88 89 LEU A O 1
ATOM 689 N N . PHE A 1 90 ? 5.192 7.248 -11.406 1.00 64.44 90 PHE A N 1
ATOM 690 C CA . PHE A 1 90 ? 5.897 8.425 -11.936 1.00 64.44 90 PHE A CA 1
ATOM 691 C C . PHE A 1 90 ? 7.369 8.121 -12.256 1.00 64.44 90 PHE A C 1
ATOM 693 O O . PHE A 1 90 ? 7.784 8.292 -13.390 1.00 64.44 90 PHE A O 1
ATOM 700 N N . TYR A 1 91 ? 8.108 7.506 -11.330 1.00 66.19 91 TYR A N 1
ATOM 701 C CA . TYR A 1 91 ? 9.517 7.185 -11.564 1.00 66.19 91 TYR A CA 1
ATOM 702 C C . TYR A 1 91 ? 9.739 6.110 -12.635 1.00 66.19 91 TYR A C 1
ATOM 704 O O . TYR A 1 91 ? 10.418 6.372 -13.621 1.00 66.19 91 TYR A O 1
ATOM 712 N N . GLY A 1 92 ? 9.144 4.919 -12.495 1.00 67.88 92 GLY A N 1
ATOM 713 C CA . GLY A 1 92 ? 9.331 3.838 -13.472 1.00 67.88 92 GLY A CA 1
ATOM 714 C C . GLY A 1 92 ? 8.864 4.230 -14.877 1.00 67.88 92 GLY A C 1
ATOM 715 O O . GLY A 1 92 ? 9.573 4.006 -15.854 1.00 67.88 92 GLY A O 1
ATOM 716 N N . HIS A 1 93 ? 7.704 4.883 -14.979 1.00 72.69 93 HIS A N 1
ATOM 717 C CA . HIS A 1 93 ? 7.168 5.375 -16.244 1.00 72.69 93 HIS A CA 1
ATOM 718 C C . HIS A 1 93 ? 8.026 6.492 -16.837 1.00 72.69 93 HIS A C 1
ATOM 720 O O . HIS A 1 93 ? 8.232 6.475 -18.042 1.00 72.69 93 HIS A O 1
ATOM 726 N N . MET A 1 94 ? 8.590 7.400 -16.032 1.00 78.50 94 MET A N 1
ATOM 727 C CA . MET A 1 94 ? 9.535 8.400 -16.538 1.00 78.50 94 MET A CA 1
ATOM 728 C C . MET A 1 94 ? 10.761 7.756 -17.184 1.00 78.50 94 MET A C 1
ATOM 730 O O . MET A 1 94 ? 11.142 8.179 -18.268 1.00 78.50 94 MET A O 1
ATOM 734 N N . TYR A 1 95 ? 11.342 6.709 -16.587 1.00 79.12 95 TYR A N 1
ATOM 735 C CA . TYR A 1 95 ? 12.466 5.996 -17.207 1.00 79.12 95 TYR A CA 1
ATOM 736 C C . TYR A 1 95 ? 12.067 5.291 -18.505 1.00 79.12 95 TYR A C 1
ATOM 738 O O . TYR A 1 95 ? 12.827 5.334 -19.467 1.00 79.12 95 TYR A O 1
ATOM 746 N N . TYR A 1 96 ? 10.870 4.700 -18.573 1.00 77.00 96 TYR A N 1
ATOM 747 C CA . TYR A 1 96 ? 10.360 4.122 -19.821 1.00 77.00 96 TYR A CA 1
ATOM 748 C C . TYR A 1 96 ? 10.081 5.178 -20.891 1.00 77.00 96 TYR A C 1
ATOM 750 O O . TYR A 1 96 ? 10.394 4.949 -22.054 1.00 77.00 96 TYR A O 1
ATOM 758 N N . VAL A 1 97 ? 9.516 6.328 -20.518 1.00 81.44 97 VAL A N 1
ATOM 759 C CA . VAL A 1 97 ? 9.272 7.447 -21.436 1.00 81.44 97 VAL A CA 1
ATOM 760 C C . VAL A 1 97 ? 10.599 8.006 -21.935 1.00 81.44 97 VAL A C 1
ATOM 762 O O . VAL A 1 97 ? 10.754 8.169 -23.137 1.00 81.44 97 VAL A O 1
ATOM 765 N N . LEU A 1 98 ? 11.585 8.213 -21.058 1.00 81.06 98 LEU A N 1
ATOM 766 C CA . LEU A 1 98 ? 12.935 8.622 -21.451 1.00 81.06 98 LEU A CA 1
ATOM 767 C C . LEU A 1 98 ? 13.579 7.587 -22.381 1.00 81.06 98 LEU A C 1
ATOM 769 O O . LEU A 1 98 ? 14.065 7.954 -23.444 1.00 81.06 98 LEU A O 1
ATOM 773 N N . ALA A 1 99 ? 13.518 6.297 -22.044 1.00 80.31 99 ALA A N 1
ATOM 774 C CA . ALA A 1 99 ? 14.035 5.227 -22.895 1.00 80.31 99 ALA A CA 1
ATOM 775 C C . ALA A 1 99 ? 13.334 5.182 -24.263 1.00 80.31 99 ALA A C 1
ATOM 777 O O . ALA A 1 99 ? 13.994 4.971 -25.274 1.00 80.31 99 ALA A O 1
ATOM 778 N N . ALA A 1 100 ? 12.022 5.423 -24.318 1.00 79.81 100 ALA A N 1
ATOM 779 C CA . ALA A 1 100 ? 11.256 5.486 -25.560 1.00 79.81 100 ALA A CA 1
ATOM 780 C C . ALA A 1 100 ? 11.581 6.744 -26.381 1.00 79.81 100 ALA A C 1
ATOM 782 O O . ALA A 1 100 ? 11.705 6.653 -27.598 1.00 79.81 100 ALA A O 1
ATOM 783 N N . MET A 1 101 ? 11.762 7.899 -25.734 1.00 78.69 101 MET A N 1
ATOM 784 C CA . MET A 1 101 ? 12.151 9.146 -26.402 1.00 78.69 101 MET A CA 1
ATOM 785 C C . MET A 1 101 ? 13.584 9.102 -26.927 1.00 78.69 101 MET A C 1
ATOM 787 O O . MET A 1 101 ? 13.850 9.675 -27.977 1.00 78.69 101 MET A O 1
ATOM 791 N N . VAL A 1 102 ? 14.496 8.398 -26.252 1.00 74.88 102 VAL A N 1
ATOM 792 C CA . VAL A 1 102 ? 15.824 8.120 -26.807 1.00 74.88 102 VAL A CA 1
ATOM 793 C C . VAL A 1 102 ? 15.713 7.054 -27.901 1.00 74.88 102 VAL A C 1
ATOM 795 O O . VAL A 1 102 ? 16.163 7.278 -29.013 1.00 74.88 102 VAL A O 1
ATOM 798 N N . GLY A 1 103 ? 15.064 5.919 -27.662 1.00 66.94 103 GLY A N 1
ATOM 799 C CA . GLY A 1 103 ? 15.074 4.788 -28.595 1.00 66.94 103 GLY A CA 1
ATOM 800 C C . GLY A 1 103 ? 14.313 5.009 -29.910 1.00 66.94 103 GLY A C 1
ATOM 801 O O . GLY A 1 103 ? 14.858 4.758 -30.978 1.00 66.94 103 GLY A O 1
ATOM 802 N N . LEU A 1 104 ? 13.057 5.463 -29.870 1.00 69.19 104 LEU A N 1
ATOM 803 C CA . LEU A 1 104 ? 12.162 5.418 -31.040 1.00 69.19 104 LEU A CA 1
ATOM 804 C C . LEU A 1 104 ? 12.427 6.502 -32.102 1.00 69.19 104 LEU A C 1
ATOM 806 O O . LEU A 1 104 ? 12.476 6.149 -33.280 1.00 69.19 104 LEU A O 1
ATOM 810 N N . PRO A 1 105 ? 12.602 7.791 -31.754 1.00 67.00 105 PRO A N 1
ATOM 811 C CA . PRO A 1 105 ? 12.837 8.827 -32.757 1.00 67.00 105 PRO A CA 1
ATOM 812 C C . PRO A 1 105 ? 14.324 9.045 -33.068 1.00 67.00 105 PRO A C 1
ATOM 814 O O . PRO A 1 105 ? 14.650 9.408 -34.198 1.00 67.00 105 PRO A O 1
ATOM 817 N N . THR A 1 106 ? 15.242 8.827 -32.113 1.00 67.75 106 THR A N 1
ATOM 818 C CA . THR A 1 106 ? 16.657 9.167 -32.353 1.00 67.75 106 THR A CA 1
ATOM 819 C C . THR A 1 106 ? 17.393 8.118 -33.173 1.00 67.75 106 THR A C 1
ATOM 821 O O . THR A 1 106 ? 18.258 8.496 -33.950 1.00 67.75 106 THR A O 1
ATOM 824 N N . LEU A 1 107 ? 17.037 6.830 -33.086 1.00 68.56 107 LEU A N 1
ATOM 825 C CA . LEU A 1 107 ? 17.723 5.773 -33.838 1.00 68.56 107 LEU A CA 1
ATOM 826 C C . LEU A 1 107 ? 17.616 5.919 -35.365 1.00 68.56 107 LEU A C 1
ATOM 828 O O . LEU A 1 107 ? 18.664 5.921 -36.012 1.00 68.56 107 LEU A O 1
ATOM 832 N N . PRO A 1 108 ? 16.420 6.081 -35.968 1.00 71.19 108 PRO A N 1
ATOM 833 C CA . PRO A 1 108 ? 16.321 6.267 -37.414 1.00 71.19 108 PRO A CA 1
ATOM 834 C C . PRO A 1 108 ? 16.906 7.611 -37.868 1.00 71.19 108 PRO A C 1
ATOM 836 O O . PRO A 1 108 ? 17.556 7.662 -38.908 1.00 71.19 108 PRO A O 1
ATOM 839 N N . LEU A 1 109 ? 16.756 8.679 -37.072 1.00 74.44 109 LEU A N 1
ATOM 840 C CA . LEU A 1 109 ? 17.344 9.987 -37.379 1.00 74.44 109 LEU A CA 1
ATOM 841 C C . LEU A 1 109 ? 18.879 9.949 -37.340 1.00 74.44 109 LEU A C 1
ATOM 843 O O . LEU A 1 109 ? 19.529 10.434 -38.259 1.00 74.44 109 LEU A O 1
ATOM 847 N N . LEU A 1 110 ? 19.472 9.348 -36.306 1.00 68.38 110 LEU A N 1
ATOM 848 C CA . LEU A 1 110 ? 20.922 9.207 -36.176 1.00 68.38 110 LEU A CA 1
ATOM 849 C C . LEU A 1 110 ? 21.486 8.292 -37.258 1.00 68.38 110 LEU A C 1
ATOM 851 O O . LEU A 1 110 ? 22.502 8.638 -37.851 1.00 68.38 110 LEU A O 1
ATOM 855 N N . ALA A 1 111 ? 20.831 7.169 -37.560 1.00 70.25 111 ALA A N 1
ATOM 856 C CA . ALA A 1 111 ? 21.247 6.291 -38.652 1.00 70.25 111 ALA A CA 1
ATOM 857 C C . ALA A 1 111 ? 21.204 7.009 -40.014 1.00 70.25 111 ALA A C 1
ATOM 859 O O . ALA A 1 111 ? 22.116 6.842 -40.821 1.00 70.25 111 ALA A O 1
ATOM 860 N N . PHE A 1 112 ? 20.195 7.858 -40.240 1.00 77.19 112 PHE A N 1
ATOM 861 C CA . PHE A 1 112 ? 20.068 8.665 -41.454 1.00 77.19 112 PHE A CA 1
ATOM 862 C C . PHE A 1 112 ? 21.136 9.766 -41.553 1.00 77.19 112 PHE A C 1
ATOM 864 O O . PHE A 1 112 ? 21.744 9.932 -42.604 1.00 77.19 112 PHE A O 1
ATOM 871 N N . VAL A 1 113 ? 21.402 10.496 -40.463 1.00 76.81 113 VAL A N 1
ATOM 872 C CA . VAL A 1 113 ? 22.362 11.618 -40.444 1.00 76.81 113 VAL A CA 1
ATOM 873 C C . VAL A 1 113 ? 23.816 11.143 -40.444 1.00 76.81 113 VAL A C 1
ATOM 875 O O . VAL A 1 113 ? 24.673 11.788 -41.039 1.00 76.81 113 VAL A O 1
ATOM 878 N N . THR A 1 114 ? 24.118 10.037 -39.762 1.00 75.50 114 THR A N 1
ATOM 879 C CA . THR A 1 114 ? 25.505 9.600 -39.526 1.00 75.50 114 THR A CA 1
ATOM 880 C C . THR A 1 114 ? 25.968 8.444 -40.414 1.00 75.50 114 THR A C 1
ATOM 882 O O . THR A 1 114 ? 27.164 8.153 -40.444 1.00 75.50 114 THR A O 1
ATOM 885 N N . GLY A 1 115 ? 25.051 7.815 -41.158 1.00 70.88 115 GLY A N 1
ATOM 886 C CA . GLY A 1 115 ? 25.328 6.654 -42.002 1.00 70.88 115 GLY A CA 1
ATOM 887 C C . GLY A 1 115 ? 25.531 5.350 -41.216 1.00 70.88 115 GLY A C 1
ATOM 888 O O . GLY A 1 115 ? 25.850 5.338 -40.023 1.00 70.88 115 GLY A O 1
ATOM 889 N N . PHE A 1 116 ? 25.360 4.215 -41.901 1.00 63.56 116 PHE A N 1
ATOM 890 C CA . PHE A 1 116 ? 25.572 2.873 -41.346 1.00 63.56 116 PHE A CA 1
ATOM 891 C C . PHE A 1 116 ? 27.076 2.596 -41.169 1.00 63.56 116 PHE A C 1
ATOM 893 O O . PHE A 1 116 ? 27.721 1.993 -42.017 1.00 63.56 116 PHE A O 1
ATOM 900 N N . GLY A 1 117 ? 27.649 3.088 -40.073 1.00 72.31 117 GLY A N 1
ATOM 901 C CA . GLY A 1 117 ? 29.073 2.938 -39.746 1.00 72.31 117 GLY A CA 1
ATOM 902 C C . GLY A 1 117 ? 29.519 3.789 -38.557 1.00 72.31 117 GLY A C 1
ATOM 903 O O . GLY A 1 117 ? 30.541 3.509 -37.938 1.00 72.31 117 GLY A O 1
ATOM 904 N N . ASN A 1 118 ? 28.727 4.798 -38.190 1.00 76.75 118 ASN A N 1
ATOM 905 C CA . ASN A 1 118 ? 28.974 5.607 -37.008 1.00 76.75 118 ASN A CA 1
ATOM 906 C C . ASN A 1 118 ? 28.569 4.843 -35.722 1.00 76.75 118 ASN A C 1
ATOM 908 O O . ASN A 1 118 ? 27.513 4.209 -35.709 1.00 76.75 118 ASN A O 1
ATOM 912 N N . PRO A 1 119 ? 29.361 4.884 -34.631 1.00 80.94 119 PRO A N 1
ATOM 913 C CA . PRO A 1 119 ? 29.020 4.227 -33.364 1.00 80.94 119 PRO A CA 1
ATOM 914 C C . PRO A 1 119 ? 27.873 4.900 -32.584 1.00 80.94 119 PRO A C 1
ATOM 916 O O . PRO A 1 119 ? 27.296 4.285 -31.686 1.00 80.94 119 PRO A O 1
ATOM 919 N N . VAL A 1 120 ? 27.520 6.150 -32.898 1.00 79.19 120 VAL A N 1
ATOM 920 C CA . VAL A 1 120 ? 26.550 6.952 -32.128 1.00 79.19 120 VAL A CA 1
ATOM 921 C C . VAL A 1 120 ? 25.150 6.314 -32.021 1.00 79.19 120 VAL A C 1
ATOM 923 O O . VAL A 1 120 ? 24.624 6.279 -30.906 1.00 79.19 120 VAL A O 1
ATOM 926 N N . PRO A 1 121 ? 24.536 5.748 -33.083 1.00 77.00 121 PRO A N 1
ATOM 927 C CA . PRO A 1 121 ? 23.259 5.037 -32.967 1.00 77.00 121 PRO A CA 1
ATO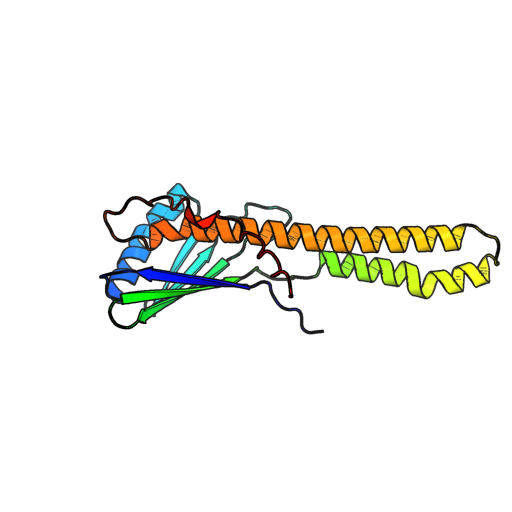M 928 C C . PRO A 1 121 ? 23.320 3.850 -31.992 1.00 77.00 121 PRO A C 1
ATOM 930 O O . PRO A 1 121 ? 22.387 3.624 -31.223 1.00 77.00 121 PRO A O 1
ATOM 933 N N . TYR A 1 122 ? 24.435 3.114 -31.968 1.00 81.06 122 TYR A N 1
ATOM 934 C CA . TYR A 1 122 ? 24.613 1.976 -31.062 1.00 81.06 122 TYR A CA 1
ATOM 935 C C . TYR A 1 122 ? 24.748 2.424 -29.603 1.00 81.06 122 TYR A C 1
ATOM 937 O O . TYR A 1 122 ? 24.177 1.796 -28.711 1.00 81.06 122 TYR A O 1
ATOM 945 N N . LEU A 1 123 ? 25.437 3.544 -29.354 1.00 81.69 123 LEU A N 1
ATOM 946 C CA . LEU A 1 123 ? 25.507 4.161 -28.026 1.00 81.69 123 LEU A CA 1
ATOM 947 C C . LEU A 1 123 ? 24.128 4.637 -27.546 1.00 81.69 123 LEU A C 1
ATOM 949 O O . LEU A 1 123 ? 23.777 4.418 -26.387 1.00 81.69 123 LEU A O 1
ATOM 953 N N . ALA A 1 124 ? 23.321 5.230 -28.431 1.00 77.94 124 ALA A N 1
ATOM 954 C CA . ALA A 1 124 ? 21.954 5.642 -28.110 1.00 77.94 124 ALA A CA 1
ATOM 955 C C . ALA A 1 124 ? 21.059 4.441 -27.752 1.00 77.94 124 ALA A C 1
ATOM 957 O O . ALA A 1 124 ? 20.311 4.498 -26.772 1.00 77.94 124 ALA A O 1
ATOM 958 N N . LEU A 1 125 ? 21.180 3.328 -28.486 1.00 80.50 125 LEU A N 1
ATOM 959 C CA . LEU A 1 125 ? 20.471 2.083 -28.179 1.00 80.50 125 LEU A CA 1
ATOM 960 C C . LEU A 1 125 ? 20.897 1.508 -26.820 1.00 80.50 125 LEU A C 1
ATOM 962 O O . LEU A 1 125 ? 20.044 1.137 -26.011 1.00 80.50 125 LEU A O 1
ATOM 966 N N . ALA A 1 126 ? 22.204 1.465 -26.548 1.00 84.06 126 ALA A N 1
ATOM 967 C CA . ALA A 1 126 ? 22.735 0.991 -25.273 1.00 84.06 126 ALA A CA 1
ATOM 968 C C . ALA A 1 126 ? 22.228 1.849 -24.102 1.00 84.06 126 ALA A C 1
ATOM 970 O O . ALA A 1 126 ? 21.783 1.309 -23.088 1.00 84.06 126 ALA A O 1
ATOM 971 N N . LEU A 1 127 ? 22.208 3.176 -24.256 1.00 83.69 127 LEU A N 1
ATOM 972 C CA . LEU A 1 127 ? 21.678 4.093 -23.247 1.00 83.69 127 LEU A CA 1
ATOM 973 C C . LEU A 1 127 ? 20.177 3.877 -23.005 1.00 83.69 127 LEU A C 1
ATOM 975 O O . LEU A 1 127 ? 19.744 3.820 -21.853 1.00 83.69 127 LEU A O 1
ATOM 979 N N . ALA A 1 128 ? 19.384 3.708 -24.066 1.00 80.25 128 ALA A N 1
ATOM 980 C CA . ALA A 1 128 ? 17.959 3.407 -23.948 1.00 80.25 128 ALA A CA 1
ATOM 981 C C . ALA A 1 128 ? 17.717 2.085 -23.194 1.00 80.25 128 ALA A C 1
ATOM 983 O O . ALA A 1 128 ? 16.841 2.018 -22.327 1.00 80.25 128 ALA A O 1
ATOM 984 N N . ALA A 1 129 ? 18.527 1.055 -23.457 1.00 82.62 129 AL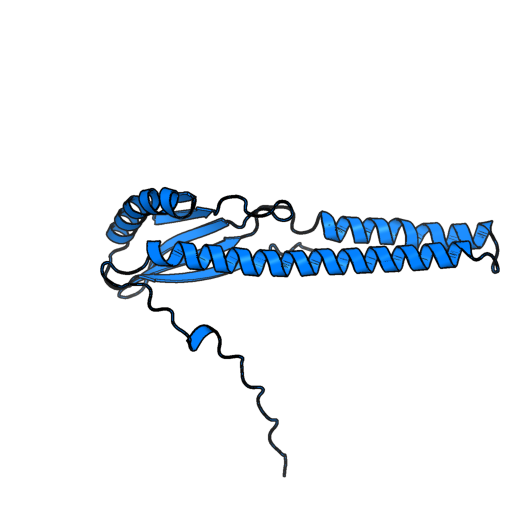A A N 1
ATOM 985 C CA . ALA A 1 129 ? 18.459 -0.221 -22.748 1.00 82.62 129 ALA A CA 1
ATOM 986 C C . ALA A 1 129 ? 18.807 -0.081 -21.255 1.00 82.62 129 ALA A C 1
ATOM 988 O O . ALA A 1 129 ? 18.093 -0.625 -20.407 1.00 82.62 129 ALA A O 1
ATOM 989 N N . VAL A 1 130 ? 19.851 0.688 -20.920 1.00 87.00 130 VAL A N 1
ATOM 990 C CA . VAL A 1 130 ? 20.235 0.982 -19.528 1.00 87.00 130 VAL A CA 1
ATOM 991 C C . VAL A 1 130 ? 19.115 1.726 -18.800 1.00 87.00 130 VAL A C 1
ATOM 993 O O . VAL A 1 130 ? 18.724 1.318 -17.707 1.00 87.00 130 VAL A O 1
ATOM 996 N N . LEU A 1 131 ? 18.534 2.761 -19.413 1.00 82.94 131 LEU A N 1
ATOM 997 C CA . LEU A 1 131 ? 17.409 3.507 -18.838 1.00 82.94 131 LEU A CA 1
ATOM 998 C C . LEU A 1 131 ? 16.187 2.610 -18.599 1.00 82.94 131 LEU A C 1
ATOM 1000 O O . LEU A 1 131 ? 15.570 2.683 -17.533 1.00 82.94 131 LEU A O 1
ATOM 1004 N N . GLY A 1 132 ? 15.871 1.720 -19.544 1.00 81.19 132 GLY A N 1
ATOM 1005 C CA . GLY A 1 132 ? 14.817 0.718 -19.380 1.00 81.19 132 GLY A CA 1
ATOM 1006 C C . GLY A 1 132 ? 15.072 -0.203 -18.182 1.00 81.19 132 GLY A C 1
ATOM 1007 O O . GLY A 1 132 ? 14.188 -0.390 -17.342 1.00 81.19 132 GLY A O 1
ATOM 1008 N N . TRP A 1 133 ? 16.298 -0.715 -18.043 1.00 84.38 133 TRP A N 1
ATOM 1009 C CA . TRP A 1 133 ? 16.711 -1.539 -16.901 1.00 84.38 133 TRP A CA 1
ATOM 1010 C C . TRP A 1 133 ? 16.629 -0.793 -15.566 1.00 84.38 133 TRP A C 1
ATOM 1012 O O . TRP A 1 133 ? 16.119 -1.343 -14.586 1.00 84.38 133 TRP A O 1
ATOM 1022 N N . CYS A 1 134 ? 17.053 0.472 -15.520 1.00 84.19 134 CYS A N 1
ATOM 1023 C CA . CYS A 1 134 ? 16.890 1.327 -14.345 1.00 84.19 134 CYS A CA 1
ATOM 1024 C C . CYS A 1 134 ? 15.409 1.491 -13.969 1.00 84.19 134 CYS A C 1
ATOM 1026 O O . CYS A 1 134 ? 15.057 1.373 -12.793 1.00 84.19 134 CYS A O 1
ATOM 1028 N N . GLY A 1 135 ? 14.525 1.678 -14.955 1.00 81.94 135 GLY A N 1
ATOM 1029 C CA . GLY A 1 135 ? 13.076 1.741 -14.747 1.00 81.94 135 GLY A CA 1
ATOM 1030 C C . GLY A 1 135 ? 12.502 0.465 -14.119 1.00 81.94 135 GLY A C 1
ATOM 1031 O O . GLY A 1 135 ? 11.717 0.538 -13.164 1.00 81.94 135 GLY A O 1
ATOM 1032 N N . VAL A 1 136 ? 12.932 -0.711 -14.593 1.00 82.06 136 VAL A N 1
ATOM 1033 C CA . VAL A 1 136 ? 12.568 -2.016 -14.007 1.00 82.06 136 VAL A CA 1
ATOM 1034 C C . VAL A 1 136 ? 13.074 -2.129 -12.568 1.00 82.06 136 VAL A C 1
ATOM 1036 O O . VAL A 1 136 ? 12.303 -2.481 -11.671 1.00 82.06 136 VAL A O 1
ATOM 1039 N N . GLY A 1 137 ? 14.348 -1.802 -12.333 1.00 83.44 137 GLY A N 1
ATOM 1040 C CA . GLY A 1 137 ? 14.984 -1.866 -11.016 1.00 83.44 137 GLY A CA 1
ATOM 1041 C C . GLY A 1 137 ? 14.273 -0.995 -9.981 1.00 83.44 137 GLY A C 1
ATOM 1042 O O . GLY A 1 137 ? 13.879 -1.493 -8.927 1.00 83.44 137 GLY A O 1
ATOM 1043 N N . MET A 1 138 ? 14.008 0.267 -10.322 1.00 80.31 138 MET A N 1
ATOM 1044 C CA . MET A 1 138 ? 13.281 1.222 -9.475 1.00 80.31 138 MET A CA 1
ATOM 1045 C C . MET A 1 138 ? 11.867 0.734 -9.146 1.00 80.31 138 MET A C 1
ATOM 1047 O O . MET A 1 138 ? 11.425 0.798 -7.997 1.00 80.31 138 MET A O 1
ATOM 1051 N N . THR A 1 139 ? 11.161 0.183 -10.137 1.00 78.19 139 THR A N 1
ATOM 1052 C CA . THR A 1 139 ? 9.815 -0.375 -9.936 1.00 78.19 139 THR A CA 1
ATOM 1053 C C . THR A 1 139 ? 9.858 -1.569 -8.980 1.00 78.19 139 THR A C 1
ATOM 1055 O O . THR A 1 139 ? 9.060 -1.652 -8.044 1.00 78.19 139 THR A O 1
ATOM 1058 N N . ARG A 1 140 ? 10.829 -2.475 -9.149 1.00 81.81 140 ARG A N 1
ATOM 1059 C CA . ARG A 1 140 ? 11.015 -3.638 -8.271 1.00 81.81 140 ARG A CA 1
ATOM 1060 C C . ARG A 1 140 ? 11.390 -3.233 -6.847 1.00 81.81 140 ARG A C 1
ATOM 1062 O O . ARG A 1 140 ? 10.799 -3.751 -5.902 1.00 81.81 140 ARG A O 1
ATOM 1069 N N . GLN A 1 141 ? 12.336 -2.309 -6.685 1.00 81.81 141 GLN A N 1
ATOM 1070 C CA . GLN A 1 141 ? 12.742 -1.793 -5.378 1.00 81.81 141 GLN A CA 1
ATOM 1071 C C . GLN A 1 141 ? 11.546 -1.188 -4.643 1.00 81.81 141 GLN A C 1
ATOM 1073 O O . GLN A 1 141 ? 11.322 -1.504 -3.478 1.00 81.81 141 GLN A O 1
ATOM 1078 N N . ARG A 1 142 ? 10.713 -0.414 -5.342 1.00 77.12 142 ARG A N 1
ATOM 1079 C CA . ARG A 1 142 ? 9.483 0.150 -4.783 1.00 77.12 142 ARG A CA 1
ATOM 1080 C C . ARG A 1 142 ? 8.499 -0.920 -4.314 1.00 77.12 142 ARG A C 1
ATOM 1082 O O . ARG A 1 142 ? 7.986 -0.812 -3.205 1.00 77.12 142 ARG A O 1
ATOM 1089 N N . HIS A 1 143 ? 8.255 -1.963 -5.111 1.00 77.94 143 HIS A N 1
ATOM 1090 C CA . HIS A 1 143 ? 7.391 -3.075 -4.696 1.00 77.94 143 HIS A CA 1
ATOM 1091 C C . HIS A 1 143 ? 7.886 -3.744 -3.408 1.00 77.94 143 HIS A C 1
ATOM 1093 O O . HIS A 1 143 ? 7.082 -4.068 -2.532 1.00 77.94 143 HIS A O 1
ATOM 1099 N N . LEU A 1 144 ? 9.202 -3.929 -3.280 1.00 82.00 144 LEU A N 1
ATOM 1100 C CA . LEU A 1 144 ? 9.813 -4.503 -2.083 1.00 82.00 144 LEU A CA 1
ATOM 1101 C C . LEU A 1 144 ? 9.696 -3.564 -0.877 1.00 82.00 144 LEU A C 1
ATOM 1103 O O . LEU A 1 144 ? 9.337 -4.025 0.206 1.00 82.00 144 LEU A O 1
ATOM 1107 N N . SER A 1 145 ? 9.942 -2.264 -1.057 1.00 80.56 145 SER A N 1
ATOM 1108 C CA . SER A 1 145 ? 9.772 -1.260 0.000 1.00 80.56 145 SER A CA 1
ATOM 1109 C C . SER A 1 145 ? 8.323 -1.190 0.478 1.00 80.56 145 SER A C 1
ATOM 1111 O O . SER A 1 145 ? 8.079 -1.271 1.678 1.00 80.56 145 SER A O 1
ATOM 1113 N N . PHE A 1 146 ? 7.353 -1.167 -0.443 1.00 81.69 146 PHE A N 1
ATOM 1114 C CA . PHE A 1 146 ? 5.933 -1.207 -0.092 1.00 81.69 146 PHE A CA 1
ATOM 1115 C C . PHE A 1 146 ? 5.585 -2.462 0.712 1.00 81.69 146 PHE A C 1
ATOM 1117 O O . PHE A 1 146 ? 4.889 -2.366 1.718 1.00 81.69 146 PHE A O 1
ATOM 1124 N N . ALA A 1 147 ? 6.056 -3.640 0.289 1.00 81.88 147 ALA A N 1
ATOM 1125 C CA . ALA A 1 147 ? 5.777 -4.884 1.001 1.00 81.88 147 ALA A CA 1
ATOM 1126 C C . ALA A 1 147 ? 6.315 -4.843 2.440 1.00 81.88 147 ALA A C 1
ATOM 1128 O O . ALA A 1 147 ? 5.572 -5.153 3.371 1.00 81.88 147 ALA A O 1
ATOM 1129 N N . ARG A 1 148 ? 7.558 -4.377 2.622 1.00 84.44 148 ARG A N 1
ATOM 1130 C CA . ARG A 1 148 ? 8.202 -4.234 3.937 1.00 84.44 148 ARG A CA 1
ATOM 1131 C C . ARG A 1 148 ? 7.476 -3.233 4.834 1.00 84.44 148 ARG A C 1
ATOM 1133 O O . ARG A 1 148 ? 7.170 -3.566 5.975 1.00 84.44 148 ARG A O 1
ATOM 1140 N N . GLU A 1 149 ? 7.157 -2.049 4.317 1.00 83.44 149 GLU A N 1
ATOM 1141 C CA . GLU A 1 149 ? 6.434 -1.015 5.070 1.00 83.44 149 GLU A CA 1
ATOM 1142 C C . GLU A 1 149 ? 4.991 -1.442 5.379 1.00 83.44 149 GLU A C 1
ATOM 1144 O O . GLU A 1 149 ? 4.464 -1.136 6.445 1.00 83.44 149 GLU A O 1
ATOM 1149 N N . ALA A 1 150 ? 4.340 -2.191 4.484 1.00 83.94 150 ALA A N 1
ATOM 1150 C CA . ALA A 1 150 ? 3.023 -2.766 4.743 1.00 83.94 150 ALA A CA 1
ATOM 1151 C C . ALA A 1 150 ? 3.077 -3.849 5.831 1.00 83.94 150 ALA A C 1
ATOM 1153 O O . ALA A 1 150 ? 2.172 -3.90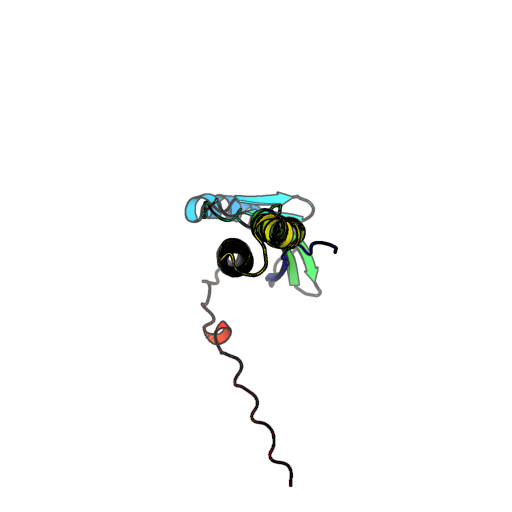9 6.662 1.00 83.94 150 ALA A O 1
ATOM 1154 N N . ASP A 1 151 ? 4.123 -4.682 5.857 1.00 85.81 151 ASP A N 1
ATOM 1155 C CA . ASP A 1 151 ? 4.360 -5.647 6.938 1.00 85.81 151 ASP A CA 1
ATOM 1156 C C . ASP A 1 151 ? 4.639 -4.955 8.272 1.00 85.81 151 ASP A C 1
ATOM 1158 O O . ASP A 1 151 ? 4.223 -5.441 9.322 1.00 85.81 151 ASP A O 1
ATOM 1162 N N . GLU A 1 152 ? 5.373 -3.848 8.252 1.00 85.25 152 GLU A N 1
ATOM 1163 C CA . GLU A 1 152 ? 5.665 -3.045 9.438 1.00 85.25 152 GLU A CA 1
ATOM 1164 C C . GLU A 1 152 ? 4.403 -2.359 9.968 1.00 85.25 152 GLU A C 1
ATOM 1166 O O . GLU A 1 152 ? 4.099 -2.472 11.154 1.00 85.25 152 GLU A O 1
ATOM 1171 N N . LEU A 1 153 ? 3.593 -1.776 9.080 1.00 84.81 153 LEU A N 1
ATOM 1172 C CA . LEU A 1 153 ? 2.286 -1.224 9.425 1.00 84.81 153 LEU A CA 1
ATOM 1173 C C . LEU A 1 153 ? 1.351 -2.312 9.978 1.00 84.81 153 LEU A C 1
ATOM 1175 O O . LEU A 1 153 ? 0.712 -2.093 11.003 1.00 84.81 153 LEU A O 1
ATOM 1179 N N . GLU A 1 154 ? 1.277 -3.496 9.358 1.00 85.44 154 GLU A N 1
ATOM 1180 C CA . GLU A 1 154 ? 0.483 -4.619 9.882 1.00 85.44 154 GLU A CA 1
ATOM 1181 C C . GLU A 1 154 ? 0.964 -5.031 11.282 1.00 85.44 154 GLU A C 1
ATOM 1183 O O . GLU A 1 154 ? 0.143 -5.228 12.178 1.00 85.44 154 GLU A O 1
ATOM 1188 N N . ARG A 1 155 ? 2.282 -5.116 11.502 1.00 85.00 155 ARG A N 1
ATOM 1189 C CA . ARG A 1 155 ? 2.872 -5.428 12.814 1.00 85.00 155 ARG A CA 1
ATOM 1190 C C . ARG A 1 155 ? 2.544 -4.365 13.861 1.00 85.00 155 ARG A C 1
ATOM 1192 O O . ARG A 1 155 ? 2.116 -4.733 14.951 1.00 85.00 155 ARG A O 1
ATOM 1199 N N . ALA A 1 156 ? 2.657 -3.082 13.525 1.00 84.06 156 ALA A N 1
ATOM 1200 C CA . ALA A 1 156 ? 2.314 -1.971 14.414 1.00 84.06 156 ALA A CA 1
ATOM 1201 C C . ALA A 1 156 ? 0.811 -1.915 14.748 1.00 84.06 156 ALA A C 1
ATOM 1203 O O . ALA A 1 156 ? 0.424 -1.453 15.818 1.00 84.06 156 ALA A O 1
ATOM 1204 N N . LEU A 1 157 ? -0.048 -2.417 13.854 1.00 83.88 157 LEU A N 1
ATOM 1205 C CA . LEU A 1 157 ? -1.496 -2.476 14.062 1.00 83.88 157 LEU A CA 1
ATOM 1206 C C . LEU A 1 157 ? -1.941 -3.642 14.945 1.00 83.88 157 LEU A C 1
ATOM 1208 O O . LEU A 1 157 ? -2.971 -3.533 15.604 1.00 83.88 157 LEU A O 1
ATOM 1212 N N . ARG A 1 158 ? -1.207 -4.758 14.984 1.00 82.06 158 ARG A N 1
ATOM 1213 C CA . ARG A 1 158 ? -1.614 -5.941 15.765 1.00 82.06 158 ARG A CA 1
ATOM 1214 C C . ARG A 1 158 ? -1.890 -5.644 17.247 1.00 82.06 158 ARG A C 1
ATOM 1216 O O . ARG A 1 158 ? -2.937 -6.083 17.720 1.00 82.06 158 ARG A O 1
ATOM 1223 N N . PRO A 1 159 ? -1.052 -4.885 17.980 1.00 81.81 159 PRO A N 1
ATOM 1224 C CA . PRO A 1 159 ? -1.325 -4.536 19.378 1.00 81.81 159 PRO A CA 1
ATOM 1225 C C . PRO A 1 159 ? -2.619 -3.733 19.578 1.00 81.81 159 PRO A C 1
ATOM 1227 O O . PRO A 1 159 ? -3.271 -3.843 20.618 1.00 81.81 159 PRO A O 1
ATOM 1230 N N . LEU A 1 160 ? -3.025 -2.950 18.573 1.00 79.25 160 LEU A N 1
ATOM 1231 C CA . LEU A 1 160 ? -4.249 -2.148 18.611 1.00 79.25 160 LEU A CA 1
ATOM 1232 C C . LEU A 1 160 ? -5.502 -3.035 18.713 1.00 79.25 160 LEU A C 1
ATOM 1234 O O . LEU A 1 160 ? -6.467 -2.660 19.370 1.00 79.25 160 LEU A O 1
ATOM 1238 N N . PHE A 1 161 ? -5.457 -4.222 18.100 1.00 78.69 161 PHE A N 1
ATOM 1239 C CA . PHE A 1 161 ? -6.588 -5.149 17.980 1.00 78.69 161 PHE A CA 1
ATOM 1240 C C . PHE A 1 161 ? -6.415 -6.451 18.778 1.00 78.69 161 PHE A C 1
ATOM 1242 O O . PHE A 1 161 ? -7.298 -7.307 18.754 1.00 78.69 161 PHE A O 1
ATOM 1249 N N . ALA A 1 162 ? -5.291 -6.625 19.477 1.00 73.25 162 ALA A N 1
ATOM 1250 C CA . ALA A 1 162 ? -5.066 -7.780 20.337 1.00 73.25 162 ALA A CA 1
ATOM 1251 C C . ALA A 1 162 ? -6.061 -7.783 21.516 1.00 73.25 162 ALA A C 1
ATOM 1253 O O . ALA A 1 162 ? -6.325 -6.718 22.091 1.00 73.25 162 ALA A O 1
ATOM 1254 N N . PRO A 1 163 ? -6.606 -8.943 21.920 1.00 65.62 163 PRO A N 1
ATOM 1255 C CA . PRO A 1 163 ? -7.476 -9.011 23.087 1.00 65.62 163 PRO A CA 1
ATOM 1256 C C . PRO A 1 163 ? -6.723 -8.537 24.346 1.00 65.62 163 PRO A C 1
ATOM 1258 O O . PRO A 1 163 ? -5.513 -8.764 24.462 1.00 65.62 163 PRO A O 1
ATOM 1261 N N . PRO A 1 164 ? -7.396 -7.838 25.280 1.00 56.16 164 PRO A N 1
ATOM 1262 C CA . PRO A 1 164 ? -6.772 -7.400 26.527 1.00 56.16 164 PRO A CA 1
ATOM 1263 C C . PRO A 1 164 ? -6.162 -8.601 27.271 1.00 56.16 164 PRO A C 1
ATOM 1265 O O . PRO A 1 164 ? -6.807 -9.632 27.430 1.00 56.16 164 PRO A O 1
ATOM 1268 N N . GLY A 1 165 ? -4.895 -8.482 27.681 1.00 55.03 165 GLY A N 1
ATOM 1269 C CA . GLY A 1 165 ? -4.181 -9.515 28.445 1.00 55.03 165 GLY A CA 1
ATOM 1270 C C . GLY A 1 165 ? -3.369 -10.535 27.633 1.00 55.03 165 GLY A C 1
ATOM 1271 O O . GLY A 1 165 ? -2.587 -11.274 28.226 1.00 55.03 165 GLY A O 1
ATOM 1272 N N . GLN A 1 166 ? -3.459 -10.566 26.297 1.00 50.59 166 GLN A N 1
ATOM 1273 C CA . GLN A 1 166 ? -2.550 -11.385 25.481 1.00 50.59 166 GLN A CA 1
ATOM 1274 C C . GLN A 1 166 ? -1.342 -10.564 25.029 1.00 50.59 166 GLN A C 1
ATOM 1276 O O . GLN A 1 166 ? -1.467 -9.639 24.225 1.00 50.59 166 GLN A O 1
ATOM 1281 N N . ARG A 1 167 ? -0.145 -10.927 25.515 1.00 47.00 167 ARG A N 1
ATOM 1282 C CA . ARG A 1 167 ? 1.100 -10.502 24.861 1.00 47.00 167 ARG A CA 1
ATOM 1283 C C . ARG A 1 167 ? 1.082 -11.008 23.413 1.00 47.00 167 ARG A C 1
ATOM 1285 O O . ARG A 1 167 ? 0.591 -12.119 23.188 1.00 47.00 167 ARG A O 1
ATOM 1292 N N . PRO A 1 168 ? 1.606 -10.240 22.442 1.00 45.12 168 PRO A N 1
ATOM 1293 C CA . PRO A 1 168 ? 1.779 -10.728 21.083 1.00 45.12 168 PRO A CA 1
ATOM 1294 C C . PRO A 1 168 ? 2.599 -12.015 21.151 1.00 45.12 168 PRO A C 1
ATOM 1296 O O . PRO A 1 168 ? 3.771 -11.994 21.513 1.00 45.12 168 PRO A O 1
ATOM 1299 N N . ARG A 1 169 ? 1.965 -13.158 20.885 1.00 47.91 169 ARG A N 1
ATOM 1300 C CA . ARG A 1 169 ? 2.699 -14.395 20.670 1.00 47.91 169 ARG A CA 1
ATOM 1301 C C . ARG A 1 169 ? 3.259 -14.254 19.267 1.00 47.91 169 ARG A C 1
ATOM 1303 O O . ARG A 1 169 ? 2.493 -14.298 18.302 1.00 47.91 169 ARG A O 1
ATOM 1310 N N . ASP A 1 170 ? 4.555 -13.980 19.168 1.00 47.50 170 ASP A N 1
ATOM 1311 C CA . ASP A 1 170 ? 5.271 -14.149 17.913 1.00 47.50 170 ASP A CA 1
ATOM 1312 C C . ASP A 1 170 ? 4.975 -15.570 17.451 1.00 47.50 170 ASP A C 1
ATOM 1314 O O . ASP A 1 170 ? 5.285 -16.538 18.141 1.00 47.50 170 ASP A O 1
ATOM 1318 N N . ASP A 1 171 ? 4.230 -15.681 16.358 1.00 43.06 171 ASP A N 1
ATOM 1319 C CA . ASP A 1 171 ? 3.887 -16.958 15.765 1.00 43.06 171 ASP A CA 1
ATOM 1320 C C . ASP A 1 171 ? 4.985 -17.279 14.744 1.00 43.06 171 ASP A C 1
ATOM 1322 O O . ASP A 1 171 ? 4.959 -16.737 13.629 1.00 43.06 171 ASP A O 1
ATOM 1326 N N . PRO A 1 172 ? 5.983 -18.114 15.097 1.00 46.97 172 PRO A N 1
ATOM 1327 C CA . PRO A 1 172 ? 7.086 -18.450 14.201 1.00 46.97 172 PRO A CA 1
ATOM 1328 C C . PRO A 1 172 ? 6.615 -19.214 12.954 1.00 46.97 172 PRO A C 1
ATOM 1330 O O . PRO A 1 172 ? 7.382 -19.392 12.007 1.00 46.97 172 PRO A O 1
ATOM 1333 N N . SER A 1 173 ? 5.352 -19.649 12.899 1.00 50.59 173 SER A N 1
ATOM 1334 C CA . SER A 1 173 ? 4.8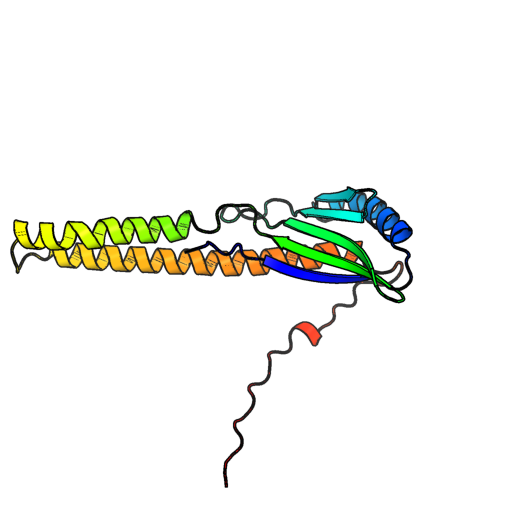25 -20.430 11.782 1.00 50.59 173 SER A CA 1
ATOM 1335 C C . SER A 1 173 ? 4.536 -19.612 10.512 1.00 50.59 173 SER A C 1
ATOM 1337 O O . SER A 1 173 ? 4.412 -20.199 9.434 1.00 50.59 173 SER A O 1
ATOM 1339 N N . ARG A 1 174 ? 4.530 -18.267 10.568 1.00 48.47 174 ARG A N 1
ATOM 1340 C CA . ARG A 1 174 ? 4.321 -17.416 9.373 1.00 48.47 174 ARG A CA 1
ATOM 1341 C C . ARG A 1 174 ? 5.508 -17.354 8.402 1.00 48.47 174 ARG A C 1
ATOM 1343 O O . ARG A 1 174 ? 5.336 -16.838 7.300 1.00 48.47 174 ARG A O 1
ATOM 1350 N N . HIS A 1 175 ? 6.670 -17.905 8.758 1.00 42.47 175 HIS A N 1
ATOM 1351 C CA . HIS A 1 175 ? 7.853 -17.927 7.891 1.00 42.47 175 HIS A CA 1
ATOM 1352 C C . HIS A 1 175 ? 8.184 -19.290 7.284 1.00 42.47 175 HIS A C 1
ATOM 1354 O O . HIS A 1 175 ? 9.265 -19.435 6.725 1.00 42.47 175 HIS A O 1
ATOM 1360 N N . ARG A 1 176 ? 7.290 -20.288 7.319 1.00 42.41 176 ARG A N 1
ATOM 1361 C CA . ARG A 1 176 ? 7.581 -21.555 6.633 1.00 42.41 176 ARG A CA 1
ATOM 1362 C C . ARG A 1 176 ? 7.546 -21.327 5.110 1.00 42.41 176 ARG A C 1
ATOM 1364 O O . ARG A 1 176 ? 6.458 -21.090 4.576 1.00 42.41 176 ARG A O 1
ATOM 1371 N N . PRO A 1 177 ? 8.684 -21.374 4.387 1.00 44.66 177 PRO A N 1
ATOM 1372 C CA . PRO A 1 177 ? 8.647 -21.348 2.933 1.00 44.66 177 PRO A CA 1
ATOM 1373 C C . PRO A 1 177 ? 7.829 -22.551 2.463 1.00 44.66 177 PRO A C 1
ATOM 1375 O O . PRO A 1 177 ? 7.980 -23.658 2.990 1.00 44.66 177 PRO A O 1
ATOM 1378 N N . ARG A 1 178 ? 6.928 -22.331 1.498 1.00 47.72 178 ARG A N 1
ATOM 1379 C CA . ARG A 1 178 ? 6.215 -23.422 0.827 1.00 47.72 178 ARG A CA 1
ATOM 1380 C C . ARG A 1 178 ? 7.262 -24.392 0.288 1.00 47.72 178 ARG A C 1
ATOM 1382 O O . ARG A 1 178 ? 8.049 -24.033 -0.584 1.00 47.72 178 ARG A O 1
ATOM 1389 N N . ARG A 1 179 ? 7.288 -25.598 0.854 1.00 44.81 179 ARG A N 1
ATOM 1390 C CA . ARG A 1 179 ? 8.092 -26.714 0.359 1.00 44.81 179 ARG A CA 1
ATOM 1391 C C . ARG A 1 179 ? 7.668 -26.938 -1.101 1.00 44.81 179 ARG A C 1
ATOM 1393 O O . ARG A 1 179 ? 6.464 -27.063 -1.322 1.00 44.81 179 ARG A O 1
ATOM 1400 N N . PRO A 1 180 ? 8.584 -26.927 -2.082 1.00 50.22 180 PRO A N 1
ATOM 1401 C CA . PRO A 1 180 ? 8.215 -27.226 -3.456 1.00 50.22 180 PRO A CA 1
ATOM 1402 C C . PRO A 1 180 ? 7.652 -28.647 -3.504 1.00 50.22 180 PRO A C 1
ATOM 1404 O O . PRO A 1 180 ? 8.278 -29.589 -3.010 1.00 50.22 180 PRO A O 1
ATOM 1407 N N . GLU A 1 181 ? 6.437 -28.775 -4.033 1.00 50.59 181 GLU A N 1
ATOM 1408 C CA . GLU A 1 181 ? 5.822 -30.060 -4.340 1.00 50.59 181 GLU A CA 1
ATOM 1409 C C . GLU A 1 181 ? 6.752 -30.802 -5.305 1.00 50.59 181 GLU A C 1
ATOM 1411 O O . GLU A 1 181 ? 7.072 -30.308 -6.387 1.00 50.59 181 GLU A O 1
ATOM 1416 N N . ARG A 1 182 ? 7.256 -31.966 -4.878 1.00 52.34 182 ARG A N 1
ATOM 1417 C CA . ARG A 1 182 ? 7.954 -32.885 -5.779 1.00 52.34 182 ARG A CA 1
ATOM 1418 C C . ARG A 1 182 ? 6.942 -33.349 -6.832 1.00 52.34 182 ARG A C 1
ATOM 1420 O O . ARG A 1 182 ? 5.872 -33.808 -6.430 1.00 52.34 182 ARG A O 1
ATOM 1427 N N . PRO A 1 183 ? 7.258 -33.283 -8.134 1.00 53.88 183 PRO A N 1
ATOM 1428 C CA . PRO A 1 183 ? 6.419 -33.908 -9.141 1.00 53.88 183 PRO A CA 1
ATOM 1429 C C . PRO A 1 183 ? 6.397 -35.419 -8.901 1.00 53.88 183 PRO A C 1
ATOM 1431 O O . PRO A 1 183 ? 7.436 -36.041 -8.661 1.00 53.88 183 PRO A O 1
ATOM 1434 N N . ALA A 1 184 ? 5.189 -35.981 -8.910 1.00 53.16 184 ALA A N 1
ATOM 1435 C CA . ALA A 1 184 ? 4.965 -37.413 -8.863 1.00 53.16 184 ALA A CA 1
ATOM 1436 C C . ALA A 1 184 ? 5.676 -38.071 -10.053 1.00 53.16 184 ALA A C 1
ATOM 1438 O O . ALA A 1 184 ? 5.508 -37.640 -11.194 1.00 53.16 184 ALA A O 1
ATOM 1439 N N . ALA A 1 185 ? 6.482 -39.093 -9.773 1.00 49.47 185 ALA A N 1
ATOM 1440 C CA . ALA A 1 185 ? 6.978 -39.989 -10.802 1.00 49.47 185 ALA A CA 1
ATOM 1441 C C . ALA A 1 185 ? 5.770 -40.705 -11.423 1.00 49.47 185 ALA A C 1
ATOM 1443 O O . ALA A 1 185 ? 4.981 -41.322 -10.704 1.00 49.47 185 ALA A O 1
ATOM 1444 N N . ALA A 1 186 ? 5.601 -40.547 -12.734 1.00 55.06 186 ALA A N 1
ATOM 1445 C CA . ALA A 1 186 ? 4.641 -41.312 -13.516 1.00 55.06 186 ALA A CA 1
ATOM 1446 C C . ALA A 1 186 ? 5.160 -42.756 -13.710 1.00 55.06 186 ALA A C 1
ATOM 1448 O O . ALA A 1 186 ? 6.382 -42.939 -13.706 1.00 55.06 186 ALA A O 1
ATOM 1449 N N . PRO A 1 187 ? 4.256 -43.747 -13.819 1.00 64.62 187 PRO A N 1
ATOM 1450 C CA . PRO A 1 187 ? 4.595 -45.162 -13.987 1.00 64.62 187 PRO A CA 1
ATOM 1451 C C . PRO A 1 187 ? 5.239 -45.478 -15.340 1.00 64.62 187 PRO A C 1
ATOM 1453 O O . PRO A 1 187 ? 4.933 -44.768 -16.327 1.00 64.62 187 PRO A O 1
#